Protein AF-A0A090DBI1-F1 (afdb_monomer)

Structure (mmCIF, N/CA/C/O backbone):
data_AF-A0A090DBI1-F1
#
_entry.id   AF-A0A090DBI1-F1
#
loop_
_atom_site.group_PDB
_atom_site.id
_atom_site.type_symbol
_atom_site.label_atom_id
_atom_site.label_alt_id
_atom_site.label_comp_id
_atom_site.label_asym_id
_atom_site.label_entity_id
_atom_site.label_seq_id
_atom_site.pdbx_PDB_ins_code
_atom_site.Cartn_x
_atom_site.Cartn_y
_atom_site.Cartn_z
_atom_site.occupancy
_atom_site.B_iso_or_equiv
_atom_site.auth_seq_id
_atom_site.auth_comp_id
_atom_site.auth_asym_id
_atom_site.auth_atom_id
_atom_site.pdbx_PDB_model_num
ATOM 1 N N . MET A 1 1 ? 98.954 8.689 -76.373 1.00 45.44 1 MET A N 1
ATOM 2 C CA . MET A 1 1 ? 99.962 9.394 -75.551 1.00 45.44 1 MET A CA 1
ATOM 3 C C . MET A 1 1 ? 99.211 10.559 -74.910 1.00 45.44 1 MET A C 1
ATOM 5 O O . MET A 1 1 ? 98.831 11.459 -75.629 1.00 45.44 1 MET A O 1
ATOM 9 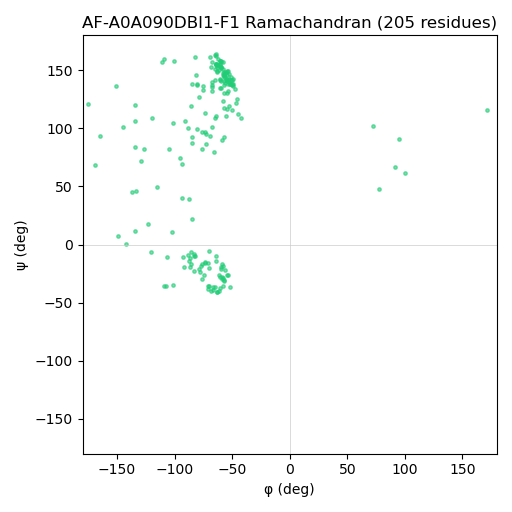N N . GLY A 1 2 ? 98.733 10.536 -73.671 1.00 52.12 2 GLY A N 1
ATOM 10 C CA . GLY A 1 2 ? 99.276 9.888 -72.484 1.00 52.12 2 GLY A CA 1
ATOM 11 C C . GLY A 1 2 ? 100.018 10.910 -71.620 1.00 52.12 2 GLY A C 1
ATOM 12 O O . GLY A 1 2 ? 101.214 10.759 -71.450 1.00 52.12 2 GLY A O 1
ATOM 13 N N . VAL A 1 3 ? 99.320 11.936 -71.126 1.00 53.22 3 VAL A N 1
ATOM 14 C CA . VAL A 1 3 ? 99.612 12.659 -69.874 1.00 53.22 3 VAL A CA 1
ATOM 15 C C . VAL A 1 3 ? 98.230 13.027 -69.317 1.00 53.22 3 VAL A C 1
ATOM 17 O O . VAL A 1 3 ? 97.485 13.785 -69.920 1.00 53.22 3 VAL A O 1
ATOM 20 N N . GLY A 1 4 ? 97.710 12.309 -68.328 1.00 61.12 4 GLY A N 1
ATOM 21 C CA . GLY A 1 4 ? 98.306 12.285 -66.999 1.00 61.12 4 GLY A CA 1
ATOM 22 C C . GLY A 1 4 ? 97.932 13.574 -66.271 1.00 61.12 4 GLY A C 1
ATOM 23 O O . GLY A 1 4 ? 98.810 14.249 -65.749 1.00 61.12 4 GLY A O 1
ATOM 24 N N . ILE A 1 5 ? 96.647 13.957 -66.305 1.00 60.50 5 ILE A N 1
ATOM 25 C CA . ILE A 1 5 ? 96.112 14.947 -65.369 1.00 60.50 5 ILE A CA 1
ATOM 26 C C . ILE A 1 5 ? 96.116 14.221 -64.031 1.00 60.50 5 ILE A C 1
ATOM 28 O O . ILE A 1 5 ? 95.265 13.384 -63.740 1.00 60.50 5 ILE A O 1
ATOM 32 N N . ASP A 1 6 ? 97.223 14.438 -63.343 1.00 64.19 6 ASP A N 1
ATOM 33 C CA . ASP A 1 6 ? 97.654 13.798 -62.125 1.00 64.19 6 ASP A CA 1
ATOM 34 C C . ASP A 1 6 ? 96.487 13.741 -61.128 1.00 64.19 6 ASP A C 1
ATOM 36 O O . ASP A 1 6 ? 95.855 14.759 -60.837 1.00 64.19 6 ASP A O 1
ATOM 40 N N . VAL A 1 7 ? 96.148 12.548 -60.635 1.00 68.12 7 VAL A N 1
ATOM 41 C CA . VAL A 1 7 ? 95.071 12.365 -59.644 1.00 68.12 7 VAL A CA 1
ATOM 42 C C . VAL A 1 7 ? 95.315 13.268 -58.425 1.00 68.12 7 VAL A C 1
ATOM 44 O O . VAL A 1 7 ? 94.363 13.731 -57.802 1.00 68.12 7 VAL A O 1
ATOM 47 N N . THR A 1 8 ? 96.573 13.630 -58.152 1.00 70.94 8 THR A N 1
ATOM 48 C CA . THR A 1 8 ? 96.953 14.615 -57.136 1.00 70.94 8 THR A CA 1
ATOM 49 C C . THR A 1 8 ? 96.475 16.026 -57.488 1.00 70.94 8 THR A C 1
ATOM 51 O O . THR A 1 8 ? 96.011 16.730 -56.604 1.00 70.94 8 THR A O 1
ATOM 54 N N . LEU A 1 9 ? 96.484 16.441 -58.759 1.00 71.88 9 LEU A N 1
ATOM 55 C CA . LEU A 1 9 ? 95.939 17.731 -59.214 1.00 71.88 9 LEU A CA 1
ATOM 56 C C . LEU A 1 9 ? 94.412 17.794 -59.056 1.00 71.88 9 LEU A C 1
ATOM 58 O O . LEU A 1 9 ? 93.880 18.810 -58.613 1.00 71.88 9 LEU A O 1
ATOM 62 N N . LEU A 1 10 ? 93.705 16.697 -59.343 1.00 72.88 10 LEU A N 1
ATOM 63 C CA . LEU A 1 10 ? 92.256 16.604 -59.119 1.00 72.88 10 LEU A CA 1
ATOM 64 C C . LEU A 1 10 ? 91.897 16.602 -57.626 1.00 72.88 10 LEU A C 1
ATOM 66 O O . LEU A 1 10 ? 90.953 17.279 -57.223 1.00 72.88 10 LEU A O 1
ATOM 70 N N . LEU A 1 11 ? 92.670 15.910 -56.786 1.00 71.25 11 LEU A N 1
ATOM 71 C CA . LEU A 1 11 ? 92.461 15.928 -55.336 1.00 71.25 11 LEU A CA 1
ATOM 72 C C . LEU A 1 11 ? 92.832 17.284 -54.710 1.00 71.25 11 LEU A C 1
ATOM 74 O O . LEU A 1 11 ? 92.117 17.758 -53.830 1.00 71.25 11 LEU A O 1
ATOM 78 N N . VAL A 1 12 ? 93.872 17.962 -55.206 1.00 74.81 12 VAL A N 1
ATOM 79 C CA . VAL A 1 12 ? 94.233 19.328 -54.787 1.00 74.81 12 VAL A CA 1
ATOM 80 C C . VAL A 1 12 ? 93.128 20.327 -55.144 1.00 74.81 12 VAL A C 1
ATOM 82 O O . VAL A 1 12 ? 92.791 21.165 -54.310 1.00 74.81 12 VAL A O 1
ATOM 85 N N . LEU A 1 13 ? 92.498 20.218 -56.320 1.00 71.50 13 LEU A N 1
ATOM 86 C CA . LEU A 1 13 ? 91.365 21.079 -56.682 1.00 71.50 13 LEU A CA 1
ATOM 87 C C . LEU A 1 13 ? 90.137 20.853 -55.790 1.00 71.50 13 LEU A C 1
ATOM 89 O O . LEU A 1 13 ? 89.472 21.822 -55.439 1.00 71.50 13 LEU A O 1
ATOM 93 N N . ILE A 1 14 ? 89.855 19.620 -55.363 1.00 70.06 14 ILE A N 1
ATOM 94 C CA . ILE A 1 14 ? 88.727 19.344 -54.456 1.00 70.06 14 ILE A CA 1
ATOM 95 C C . ILE A 1 14 ? 89.008 19.882 -53.040 1.00 70.06 14 ILE A C 1
ATOM 97 O O . ILE A 1 14 ? 88.101 20.417 -52.402 1.00 70.06 14 ILE A O 1
ATOM 101 N N . ILE A 1 15 ? 90.261 19.827 -52.569 1.00 66.56 15 ILE A N 1
ATOM 102 C CA . ILE A 1 15 ? 90.663 20.398 -51.270 1.00 66.56 15 ILE A CA 1
ATOM 103 C C . ILE A 1 15 ? 90.655 21.941 -51.306 1.00 66.56 15 ILE A C 1
ATOM 105 O O . ILE A 1 15 ? 90.215 22.567 -50.344 1.00 66.56 15 ILE A O 1
ATOM 109 N N . TYR A 1 16 ? 91.072 22.575 -52.411 1.00 68.81 16 TYR A N 1
ATOM 110 C CA . TYR A 1 16 ? 91.013 24.040 -52.568 1.00 68.81 16 TYR A CA 1
ATOM 111 C C . TYR A 1 16 ? 89.601 24.578 -52.853 1.00 68.81 16 TYR A C 1
ATOM 113 O O . TYR A 1 16 ? 89.298 25.705 -52.465 1.00 68.81 16 TYR A O 1
ATOM 121 N N . ALA A 1 17 ? 88.727 23.799 -53.501 1.00 62.25 17 ALA A N 1
ATOM 122 C CA . ALA A 1 17 ? 87.338 24.189 -53.761 1.00 62.25 17 ALA A CA 1
ATOM 123 C C . ALA A 1 17 ? 86.453 24.137 -52.506 1.00 62.25 17 ALA A C 1
ATOM 125 O O . ALA A 1 17 ? 85.383 24.745 -52.474 1.00 62.25 17 ALA A O 1
ATOM 126 N N . HIS A 1 18 ? 86.905 23.458 -51.451 1.00 55.59 18 HIS A N 1
ATOM 127 C CA . HIS A 1 18 ? 86.195 23.411 -50.185 1.00 55.59 18 HIS A CA 1
ATOM 128 C C . HIS A 1 18 ? 87.176 23.637 -49.035 1.00 55.59 18 HIS A C 1
ATOM 130 O O . HIS A 1 18 ? 87.596 22.662 -48.402 1.00 55.59 18 HIS A O 1
ATOM 136 N N . PRO A 1 19 ? 87.499 24.908 -48.699 1.00 58.75 19 PRO A N 1
ATOM 137 C CA . PRO A 1 19 ? 87.918 25.244 -47.349 1.00 58.75 19 PRO A CA 1
ATOM 138 C C . PRO A 1 19 ? 86.785 24.797 -46.432 1.00 58.75 19 PRO A C 1
ATOM 140 O O . PRO A 1 19 ? 85.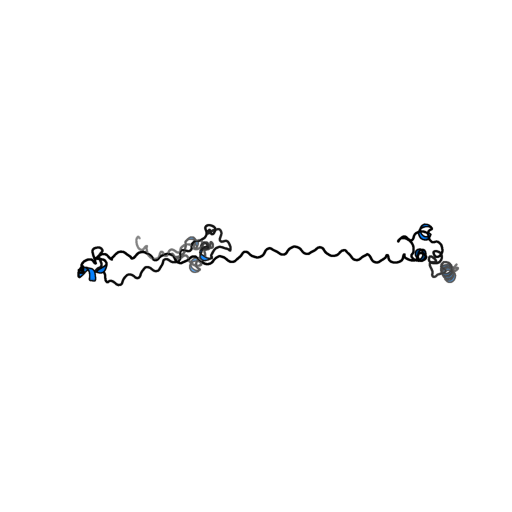759 25.454 -46.242 1.00 58.75 19 PRO A O 1
ATOM 143 N N . SER A 1 20 ? 86.953 23.564 -45.979 1.00 48.97 20 SER A N 1
ATOM 144 C CA . SER A 1 20 ? 86.051 22.888 -45.101 1.00 48.97 20 SER A CA 1
ATOM 145 C C . SER A 1 20 ? 85.925 23.734 -43.851 1.00 48.97 20 SER A C 1
ATOM 147 O O . SER A 1 20 ? 86.876 24.339 -43.359 1.00 48.97 20 SER A O 1
ATOM 149 N N . TYR A 1 21 ? 84.751 23.582 -43.269 1.00 47.88 21 TYR A N 1
ATOM 150 C CA . TYR A 1 21 ? 84.662 23.409 -41.839 1.00 47.88 21 TYR A CA 1
ATOM 151 C C . TYR A 1 21 ? 84.412 24.681 -41.024 1.00 47.88 21 TYR A C 1
ATOM 153 O O . TYR A 1 21 ? 85.280 25.300 -40.419 1.00 47.88 21 TYR A O 1
ATOM 161 N N . THR A 1 22 ? 83.110 24.896 -40.842 1.00 47.66 22 THR A N 1
ATOM 162 C CA . THR A 1 22 ? 82.493 25.306 -39.577 1.00 47.66 22 THR A CA 1
ATOM 163 C C . THR A 1 22 ? 82.732 26.745 -39.126 1.00 47.66 22 THR A C 1
ATOM 165 O O . THR A 1 22 ? 83.697 27.090 -38.454 1.00 47.66 22 THR A O 1
ATOM 168 N N . LYS A 1 23 ? 81.714 27.570 -39.340 1.00 47.22 23 LYS A N 1
ATOM 169 C CA . LYS A 1 23 ? 80.790 28.028 -38.290 1.00 47.22 23 LYS A CA 1
ATOM 170 C C . LYS A 1 23 ? 79.941 29.114 -38.923 1.00 47.22 23 LYS A C 1
ATOM 172 O O . LYS A 1 23 ? 80.441 30.158 -39.313 1.00 47.22 23 LYS A O 1
ATOM 177 N N . ASN A 1 24 ? 78.653 28.831 -39.023 1.00 48.97 24 ASN A N 1
ATOM 178 C CA . ASN A 1 24 ? 77.610 29.790 -39.340 1.00 48.97 24 ASN A CA 1
ATOM 179 C C . ASN A 1 24 ? 77.816 31.079 -38.505 1.00 48.97 24 ASN A C 1
ATOM 181 O O . ASN A 1 24 ? 77.678 31.012 -37.281 1.00 48.97 24 ASN A O 1
ATOM 185 N N . PRO A 1 25 ? 78.164 32.242 -39.089 1.00 51.47 25 PRO A N 1
ATOM 186 C CA . PRO A 1 25 ? 78.302 33.475 -38.331 1.00 51.47 25 PRO A CA 1
ATOM 187 C C . PRO A 1 25 ? 76.955 34.207 -38.227 1.00 51.47 25 PRO A C 1
ATOM 189 O O . PRO A 1 25 ? 76.913 35.427 -38.268 1.00 51.47 25 PRO A O 1
ATOM 192 N N . THR A 1 26 ? 75.831 33.508 -38.037 1.00 51.06 26 THR A N 1
ATOM 193 C CA . THR A 1 26 ? 74.544 34.158 -37.695 1.00 51.06 26 THR A CA 1
ATOM 194 C C . THR A 1 26 ? 74.380 34.416 -36.195 1.00 51.06 26 THR A C 1
ATOM 196 O O . THR A 1 26 ? 73.273 34.614 -35.705 1.00 51.06 26 THR A O 1
ATOM 199 N N . LYS A 1 27 ? 75.477 34.471 -35.428 1.00 54.16 27 LYS A N 1
ATOM 200 C CA . LYS A 1 27 ? 75.422 34.788 -33.991 1.00 54.16 27 LYS A CA 1
ATOM 201 C C . LYS A 1 27 ? 76.513 35.751 -33.523 1.00 54.1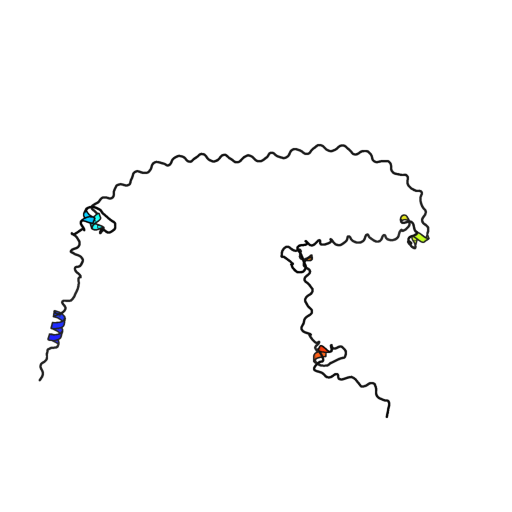6 27 LYS A C 1
ATOM 203 O O . LYS A 1 27 ? 77.135 35.525 -32.488 1.00 54.16 27 LYS A O 1
ATOM 208 N N . LYS A 1 28 ? 76.766 36.835 -34.267 1.00 52.22 28 LYS A N 1
ATOM 209 C CA . LYS A 1 28 ? 77.589 37.937 -33.725 1.00 52.22 28 LYS A CA 1
ATOM 210 C C . LYS A 1 28 ? 77.181 39.364 -34.100 1.00 52.22 28 LYS A C 1
ATOM 212 O O . LYS A 1 28 ? 77.801 40.293 -33.603 1.00 52.22 28 LYS A O 1
ATOM 217 N N . GLN A 1 29 ? 76.112 39.568 -34.873 1.00 52.81 29 GLN A N 1
ATOM 218 C CA . GLN A 1 29 ? 75.674 40.925 -35.244 1.00 52.81 29 GLN A CA 1
ATOM 219 C C . GLN A 1 29 ? 74.225 41.261 -34.853 1.00 52.81 29 GLN A C 1
ATOM 221 O O . GLN A 1 29 ? 73.667 42.242 -35.323 1.00 52.81 29 GLN A O 1
ATOM 226 N N . TYR A 1 30 ? 73.639 40.492 -33.930 1.00 53.34 30 TYR A N 1
ATOM 227 C CA . TYR A 1 30 ? 72.354 40.794 -33.285 1.00 53.34 30 TYR A CA 1
ATOM 228 C C . TYR A 1 30 ? 72.546 41.028 -31.778 1.00 53.34 30 TYR A C 1
ATOM 230 O O . TYR A 1 30 ? 71.921 40.387 -30.944 1.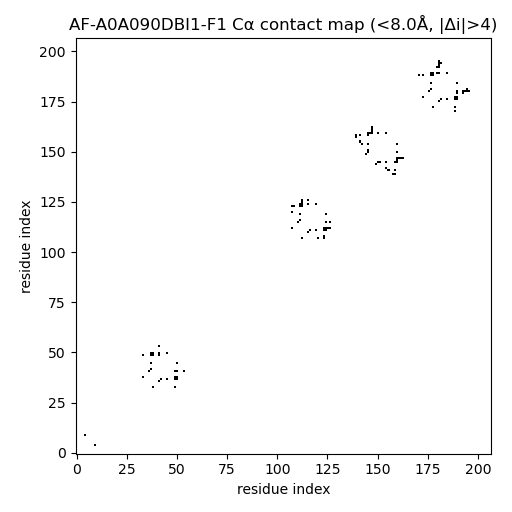00 53.34 30 TYR A O 1
ATOM 238 N N . ILE A 1 31 ? 73.511 41.872 -31.411 1.00 58.47 31 ILE A N 1
ATOM 239 C CA . ILE A 1 31 ? 73.711 42.298 -30.014 1.00 58.47 31 ILE A CA 1
ATOM 240 C C . ILE A 1 31 ? 73.590 43.818 -29.842 1.00 58.47 31 ILE A C 1
ATOM 242 O O . ILE A 1 31 ? 73.508 44.271 -28.712 1.00 58.47 31 ILE A O 1
ATOM 246 N N . ASN A 1 32 ? 73.466 44.611 -30.918 1.00 57.91 32 ASN A N 1
ATOM 247 C CA . ASN A 1 32 ? 73.432 46.078 -30.792 1.00 57.91 32 ASN A CA 1
ATOM 248 C C . ASN A 1 32 ? 72.337 46.807 -31.600 1.00 57.91 32 ASN A C 1
ATOM 250 O O . ASN A 1 32 ? 72.358 48.031 -31.660 1.00 57.91 32 ASN A O 1
ATOM 254 N N . GLN A 1 33 ? 71.347 46.110 -32.170 1.00 68.38 33 GLN A N 1
ATOM 255 C CA . GLN A 1 33 ? 70.166 46.765 -32.755 1.00 68.38 33 GLN A CA 1
ATOM 256 C C . GLN A 1 33 ? 68.880 46.171 -32.167 1.00 68.38 33 GLN A 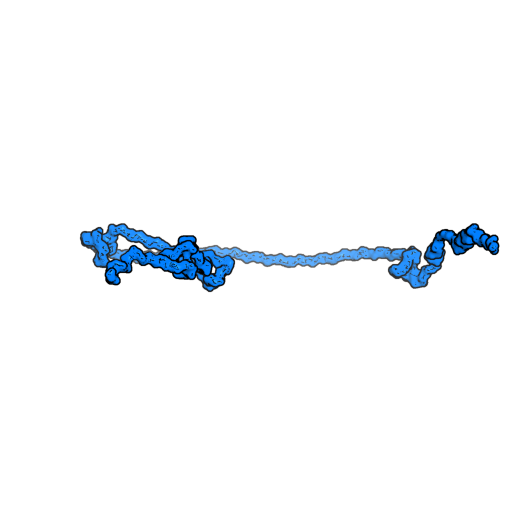C 1
ATOM 258 O O . GLN A 1 33 ? 68.248 45.293 -32.754 1.00 68.38 33 GLN A O 1
ATOM 263 N N . CYS A 1 34 ? 68.488 46.651 -30.985 1.00 70.19 34 CYS A N 1
ATOM 264 C CA . CYS A 1 34 ? 67.113 46.475 -30.529 1.00 70.19 34 CYS A CA 1
ATOM 265 C C . CYS A 1 34 ? 66.191 47.308 -31.439 1.00 70.19 34 CYS A C 1
ATOM 267 O O . CYS A 1 34 ? 66.523 48.459 -31.739 1.00 70.19 34 CYS A O 1
ATOM 269 N N . PRO A 1 35 ? 65.044 46.773 -31.891 1.00 74.81 35 PRO A N 1
ATOM 270 C CA . PRO A 1 35 ? 64.062 47.562 -32.626 1.00 74.81 35 PRO A CA 1
ATOM 271 C C . PRO A 1 35 ? 63.644 48.792 -31.801 1.00 74.81 35 PRO A C 1
ATOM 273 O O . PRO A 1 35 ? 63.467 48.657 -30.589 1.00 74.81 35 PRO A O 1
ATOM 276 N N . PRO A 1 36 ? 63.430 49.972 -32.410 1.00 73.81 36 PRO A N 1
ATOM 277 C CA . PRO A 1 36 ? 63.106 51.200 -31.671 1.00 73.81 36 PRO A CA 1
ATOM 278 C C . PRO A 1 36 ? 61.831 51.073 -30.819 1.00 73.81 36 PRO A C 1
ATOM 280 O O . PRO A 1 36 ? 61.730 51.681 -29.756 1.00 73.81 36 PRO A O 1
ATOM 283 N N . ILE A 1 37 ? 60.898 50.211 -31.237 1.00 73.81 37 ILE A N 1
ATOM 284 C CA . ILE A 1 37 ? 59.676 49.879 -30.489 1.00 73.81 37 ILE A CA 1
ATOM 285 C C . ILE A 1 37 ? 60.021 49.203 -29.151 1.00 73.81 37 ILE A C 1
ATOM 287 O O . ILE A 1 37 ? 59.455 49.543 -28.117 1.00 73.81 37 ILE A O 1
ATOM 291 N N . CYS A 1 38 ? 61.009 48.303 -29.157 1.00 77.31 38 CYS A N 1
ATOM 292 C CA . CYS A 1 38 ? 61.471 47.587 -27.969 1.00 77.31 38 CYS A CA 1
ATOM 293 C C . CYS A 1 38 ? 62.344 48.448 -27.043 1.00 77.31 38 CYS A C 1
ATOM 295 O O . CYS A 1 38 ? 62.550 48.068 -25.897 1.00 77.31 38 CYS A O 1
ATOM 297 N N . ALA A 1 39 ? 62.868 49.583 -27.522 1.00 71.62 39 ALA A N 1
ATOM 298 C CA . ALA A 1 39 ? 63.664 50.504 -26.708 1.00 71.62 39 ALA A CA 1
ATOM 299 C C . ALA A 1 39 ? 62.803 51.389 -25.788 1.00 71.62 39 ALA A C 1
ATOM 301 O O . ALA A 1 39 ? 63.296 51.877 -24.777 1.00 71.62 39 ALA A O 1
ATOM 302 N N . THR A 1 40 ? 61.530 51.607 -26.139 1.00 72.12 40 THR A N 1
ATOM 303 C CA . THR A 1 40 ? 60.610 52.482 -25.388 1.00 72.12 40 THR A CA 1
ATOM 304 C C . THR A 1 40 ? 59.518 51.720 -24.647 1.00 72.12 40 THR A C 1
ATOM 306 O O . THR A 1 40 ? 59.179 52.114 -23.538 1.00 72.12 40 THR A O 1
ATOM 309 N N . ASN A 1 41 ? 59.002 50.616 -25.199 1.00 76.81 41 ASN A N 1
ATOM 310 C CA . ASN A 1 41 ? 58.009 49.774 -24.533 1.00 76.81 41 ASN A CA 1
ATOM 311 C C . ASN A 1 41 ? 58.384 48.299 -24.678 1.00 76.81 41 ASN A C 1
ATOM 313 O O . ASN A 1 41 ? 58.440 47.766 -25.788 1.00 76.81 41 ASN A O 1
ATOM 317 N N . CYS A 1 42 ? 58.595 47.611 -23.555 1.00 80.19 42 CYS A N 1
ATOM 318 C CA . CYS A 1 42 ? 58.754 46.165 -23.598 1.00 80.19 42 CYS A CA 1
ATOM 319 C C . CYS A 1 42 ? 57.394 45.506 -23.865 1.00 80.19 42 CYS A C 1
ATOM 321 O O . CYS A 1 42 ? 56.492 45.555 -23.030 1.00 80.19 42 CYS A O 1
ATOM 323 N N . VAL A 1 43 ? 57.257 44.876 -25.030 1.00 82.56 43 VAL A N 1
ATOM 324 C CA . VAL A 1 43 ? 56.118 44.020 -25.381 1.00 82.56 43 VAL A CA 1
ATOM 325 C C . VAL A 1 43 ? 56.575 42.561 -25.473 1.00 82.56 43 VAL A C 1
ATOM 327 O O . VAL A 1 43 ? 57.753 42.319 -25.744 1.00 82.56 43 VAL A O 1
ATOM 330 N N . PRO A 1 44 ? 55.676 41.570 -25.315 1.00 80.00 44 PRO A N 1
ATOM 331 C CA . PRO A 1 44 ? 56.049 40.148 -25.270 1.00 80.00 44 PRO A CA 1
ATOM 332 C C . PRO A 1 44 ? 56.787 39.622 -26.514 1.00 80.00 44 PRO A C 1
ATOM 334 O O . PRO A 1 44 ? 57.402 38.563 -26.459 1.00 80.00 44 PRO A O 1
ATOM 337 N N . ALA A 1 45 ? 56.724 40.347 -27.635 1.00 78.12 45 ALA A N 1
ATOM 338 C CA . ALA A 1 45 ? 57.404 40.004 -28.883 1.00 78.12 45 ALA A CA 1
ATOM 339 C C . ALA A 1 45 ? 58.884 40.444 -28.939 1.00 78.12 45 ALA A C 1
ATOM 341 O O . ALA A 1 45 ? 59.593 40.083 -29.877 1.00 78.12 45 ALA A O 1
ATOM 342 N N . CYS A 1 46 ? 59.358 41.244 -27.978 1.00 81.62 46 CYS A N 1
ATOM 343 C CA . CYS A 1 46 ? 60.734 41.735 -27.955 1.00 81.62 46 CYS A CA 1
ATOM 344 C C . CYS A 1 46 ? 61.705 40.690 -27.369 1.00 81.62 46 CYS A C 1
ATOM 346 O O . CYS A 1 46 ? 61.347 39.969 -26.435 1.00 81.62 46 CYS A O 1
ATOM 348 N N . PRO A 1 47 ? 62.962 40.620 -27.852 1.00 78.31 47 PRO A N 1
ATOM 349 C CA . PRO A 1 47 ? 63.982 39.775 -27.240 1.00 78.31 47 PRO A CA 1
ATOM 350 C C . PRO A 1 47 ? 64.209 40.181 -25.782 1.00 78.31 47 PRO A C 1
ATOM 352 O O . PRO A 1 47 ? 64.388 41.365 -25.496 1.00 78.31 47 PRO A O 1
ATOM 355 N N . ALA A 1 48 ? 64.278 39.204 -24.873 1.00 72.12 48 ALA A N 1
ATOM 356 C CA . ALA A 1 48 ? 64.426 39.452 -23.434 1.00 72.12 48 ALA A CA 1
ATOM 357 C C . ALA A 1 48 ? 65.604 40.387 -23.101 1.00 72.12 48 ALA A C 1
ATOM 359 O O . ALA A 1 48 ? 65.480 41.264 -22.255 1.00 72.12 48 ALA A O 1
ATOM 360 N N . LEU A 1 49 ? 66.708 40.265 -23.845 1.00 72.75 49 LEU A N 1
ATOM 361 C CA . LEU A 1 49 ? 67.916 41.085 -23.702 1.00 72.75 49 LEU A CA 1
ATOM 362 C C . LEU A 1 49 ? 67.679 42.589 -23.950 1.00 72.75 49 LEU A C 1
ATOM 364 O O . LEU A 1 49 ? 68.411 43.407 -23.404 1.00 72.75 49 LEU A O 1
ATOM 368 N N . CYS A 1 50 ? 66.664 42.955 -24.742 1.00 75.75 50 CYS A N 1
ATOM 369 C CA . CYS A 1 50 ? 66.285 44.346 -25.018 1.00 75.75 50 CYS A CA 1
ATOM 370 C C . CYS A 1 50 ? 65.316 44.921 -23.971 1.00 75.75 50 CYS A C 1
ATOM 372 O O . CYS A 1 50 ? 65.206 46.135 -23.844 1.00 75.75 50 CYS A O 1
ATOM 374 N N . CYS A 1 51 ? 64.628 44.063 -23.214 1.00 73.50 51 CYS A N 1
ATOM 375 C CA . CYS A 1 51 ? 63.688 44.463 -22.166 1.00 73.50 51 CYS A CA 1
ATOM 376 C C . CYS A 1 51 ? 64.325 44.568 -20.774 1.00 73.50 51 CYS A C 1
ATOM 378 O O . CYS A 1 51 ? 63.712 45.116 -19.861 1.00 73.50 51 CYS A O 1
ATOM 380 N N . SER A 1 52 ? 65.560 44.086 -20.607 1.00 68.06 52 SER A N 1
ATOM 381 C CA . SER A 1 52 ? 66.270 44.039 -19.321 1.00 68.06 52 SER A CA 1
ATOM 382 C C . SER A 1 52 ? 66.573 45.406 -18.691 1.00 68.06 52 SER A C 1
ATOM 384 O O . SER A 1 52 ? 67.016 45.451 -17.548 1.00 68.06 52 SER A O 1
ATOM 386 N N . SER A 1 53 ? 66.373 46.513 -19.417 1.00 68.00 53 SER A N 1
ATOM 387 C CA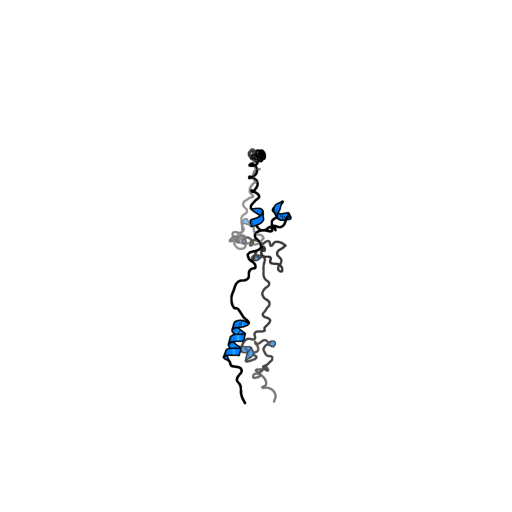 . SER A 1 53 ? 66.612 47.871 -18.906 1.00 68.00 53 SER A CA 1
ATOM 388 C C . SER A 1 53 ? 65.399 48.488 -18.195 1.00 68.00 53 SER A C 1
ATOM 390 O O . SER A 1 53 ? 65.539 49.554 -17.597 1.00 68.00 53 SER A O 1
ATOM 392 N N . LEU A 1 54 ? 64.220 47.859 -18.255 1.00 64.81 54 LEU A N 1
ATOM 393 C CA . LEU A 1 54 ? 63.020 48.321 -17.558 1.00 64.81 54 LEU A CA 1
ATOM 394 C C . LEU A 1 54 ? 62.836 47.473 -16.299 1.00 64.81 54 LEU A C 1
ATOM 396 O O . LEU A 1 54 ? 62.446 46.308 -16.376 1.00 64.81 54 LEU A O 1
ATOM 400 N N . SER A 1 55 ? 63.145 48.047 -15.135 1.00 71.75 55 SER A N 1
ATOM 401 C CA . SER A 1 55 ? 62.839 47.422 -13.846 1.00 71.75 55 SER A CA 1
ATOM 402 C C . SER A 1 55 ? 61.347 47.068 -13.803 1.00 71.75 55 SER A C 1
ATOM 404 O O . SER A 1 55 ? 60.529 47.928 -14.149 1.00 71.75 55 SER A O 1
ATOM 406 N N . PRO A 1 56 ? 60.959 45.844 -13.395 1.00 74.62 56 PRO A N 1
ATOM 407 C CA . PRO A 1 56 ? 59.548 45.534 -13.218 1.00 74.62 56 PRO A CA 1
ATOM 408 C C . PRO A 1 56 ? 58.947 46.534 -12.219 1.00 74.62 56 PRO A C 1
ATOM 410 O O . PRO A 1 56 ? 59.621 46.893 -11.245 1.00 74.62 56 PRO A O 1
ATOM 413 N N . PRO A 1 57 ? 57.712 47.016 -12.445 1.00 73.56 57 PRO A N 1
ATOM 414 C CA . PRO A 1 57 ? 57.068 47.889 -11.478 1.00 73.56 57 PRO A CA 1
ATOM 415 C C . PRO A 1 57 ? 56.979 47.165 -10.126 1.00 73.56 57 PRO A C 1
ATOM 417 O O . PRO A 1 57 ? 56.825 45.937 -10.098 1.00 73.56 57 PRO A O 1
ATOM 420 N N . PRO A 1 58 ? 57.092 47.894 -9.002 1.00 80.44 58 PRO A N 1
ATOM 421 C CA . PRO A 1 58 ? 56.921 47.288 -7.691 1.00 80.44 58 PRO A CA 1
ATOM 422 C C . PRO A 1 58 ? 55.540 46.618 -7.607 1.00 80.44 58 PRO A C 1
ATOM 424 O O . PRO A 1 58 ? 54.589 47.109 -8.228 1.00 80.44 58 PRO A O 1
ATOM 427 N N . PRO A 1 59 ? 55.403 45.515 -6.845 1.00 85.50 59 PRO A N 1
ATOM 428 C CA . PRO A 1 59 ? 54.097 44.944 -6.554 1.00 85.50 59 PRO A CA 1
ATOM 429 C C . PRO A 1 59 ? 53.144 46.032 -6.053 1.00 85.50 59 PRO A C 1
ATOM 431 O O . PRO A 1 59 ? 53.532 46.879 -5.244 1.00 85.50 59 PRO A O 1
ATOM 434 N N . GLY A 1 60 ? 51.904 46.015 -6.542 1.00 87.88 60 GLY A N 1
ATOM 435 C CA . GLY A 1 60 ? 50.870 46.907 -6.027 1.00 87.88 60 GLY A CA 1
ATOM 436 C C . GLY A 1 60 ? 50.661 46.700 -4.520 1.00 87.88 60 GLY A C 1
ATOM 437 O O . GLY A 1 60 ? 50.988 45.629 -3.996 1.00 87.88 60 GLY A O 1
ATOM 438 N N . PRO A 1 61 ? 50.121 47.702 -3.802 1.00 89.44 61 PRO A N 1
ATOM 439 C CA . PRO A 1 61 ? 49.789 47.531 -2.394 1.00 89.44 61 PRO A CA 1
ATOM 440 C C . PRO A 1 61 ? 48.814 46.361 -2.217 1.00 89.44 61 PRO A C 1
ATOM 442 O O . PRO A 1 61 ? 47.953 46.117 -3.066 1.00 89.44 61 PRO A O 1
ATOM 445 N N . VAL A 1 62 ? 48.942 45.647 -1.097 1.00 91.75 62 VAL A N 1
ATOM 446 C CA . VAL A 1 62 ? 47.968 44.624 -0.700 1.00 91.75 62 VAL A CA 1
ATOM 447 C C . VAL A 1 62 ? 46.590 45.282 -0.613 1.00 91.75 62 VAL A C 1
ATOM 449 O O . VAL A 1 62 ? 46.447 46.342 -0.002 1.00 91.75 62 VAL A O 1
ATOM 452 N N . GLY A 1 63 ? 45.586 44.671 -1.246 1.00 91.88 63 GLY A N 1
ATOM 453 C CA . GLY A 1 63 ? 44.210 45.160 -1.180 1.00 91.88 63 GLY A CA 1
ATOM 454 C C . GLY A 1 63 ? 43.716 45.235 0.267 1.00 91.88 63 GLY A C 1
ATOM 455 O O . GLY A 1 63 ? 44.118 44.433 1.111 1.00 91.88 63 GLY A O 1
ATOM 456 N N . SER A 1 64 ? 42.842 46.197 0.565 1.00 94.00 64 SER A N 1
ATOM 457 C CA . SER A 1 64 ? 42.210 46.281 1.883 1.00 94.00 64 SER A CA 1
ATOM 458 C C . SER A 1 64 ? 41.480 44.973 2.217 1.00 94.00 64 SER A C 1
ATOM 460 O O . SER A 1 64 ? 40.929 44.348 1.303 1.00 94.00 64 SER A O 1
ATOM 462 N N . PRO A 1 65 ? 41.418 44.567 3.499 1.00 95.00 65 PRO A N 1
ATOM 463 C CA . PRO A 1 65 ? 40.559 43.465 3.911 1.00 95.00 65 PRO A CA 1
ATOM 464 C C . PRO A 1 65 ? 39.135 43.652 3.375 1.00 95.00 65 PRO A C 1
ATOM 466 O O . PRO A 1 65 ? 38.631 44.777 3.315 1.00 95.00 65 PRO A O 1
ATOM 469 N N . GLY A 1 66 ? 38.495 42.553 2.972 1.00 94.81 66 GLY A N 1
ATOM 470 C CA . GLY A 1 66 ? 37.094 42.589 2.560 1.00 94.81 66 GLY A CA 1
ATOM 471 C C . GLY A 1 66 ? 36.181 43.065 3.701 1.00 94.81 66 GLY A C 1
ATOM 472 O O . GLY A 1 66 ? 36.559 42.961 4.873 1.00 94.81 66 GLY A O 1
ATOM 473 N N . PRO A 1 67 ? 34.980 43.582 3.390 1.00 95.94 67 PRO A N 1
ATOM 474 C CA . PRO A 1 67 ? 34.007 43.921 4.420 1.00 95.94 67 PRO A CA 1
ATOM 475 C C . PRO A 1 67 ? 33.616 42.673 5.234 1.00 95.94 67 PRO A C 1
ATOM 477 O O . PRO A 1 67 ? 33.697 41.553 4.716 1.00 95.94 67 PRO A O 1
ATOM 480 N N . PRO A 1 68 ? 33.163 42.840 6.491 1.00 95.56 68 PRO A N 1
ATOM 481 C CA . PRO A 1 68 ? 32.583 41.746 7.258 1.00 95.56 68 PRO A CA 1
ATOM 482 C C . PRO A 1 68 ? 31.458 41.049 6.484 1.00 95.56 68 PRO A C 1
AT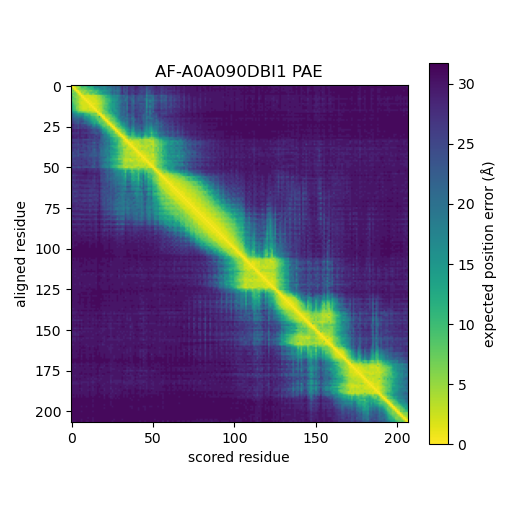OM 484 O O . PRO A 1 68 ? 30.712 41.691 5.741 1.00 95.56 68 PRO A O 1
ATOM 487 N N . GLY A 1 69 ? 31.323 39.737 6.681 1.00 95.62 69 GLY A N 1
ATOM 488 C CA . GLY A 1 69 ? 30.200 38.984 6.129 1.00 95.62 69 GLY A CA 1
ATOM 489 C C . GLY A 1 69 ? 28.858 39.515 6.641 1.00 95.62 69 GLY A C 1
ATOM 490 O O . GLY A 1 69 ? 28.772 40.072 7.737 1.00 95.62 69 GLY A O 1
ATOM 491 N N . LEU A 1 70 ? 27.802 39.333 5.847 1.00 96.50 70 LEU A N 1
ATOM 492 C CA . LEU A 1 70 ? 26.442 39.653 6.281 1.00 96.50 70 LEU A CA 1
ATOM 493 C C . LEU A 1 70 ? 26.050 38.790 7.496 1.00 96.50 70 LEU A C 1
ATOM 495 O O . LEU A 1 70 ? 26.522 37.652 7.605 1.00 96.50 70 LEU A O 1
ATOM 499 N N . PRO A 1 71 ? 25.175 39.290 8.391 1.00 95.81 71 PRO A N 1
ATOM 500 C CA . PRO A 1 71 ? 24.575 38.462 9.428 1.00 95.81 71 PRO A CA 1
ATOM 501 C C . PRO A 1 71 ? 23.958 37.193 8.832 1.00 95.81 71 PRO A C 1
ATOM 503 O O . PRO A 1 71 ? 23.402 37.220 7.732 1.00 95.81 71 PRO A O 1
ATOM 506 N N . GLY A 1 72 ? 24.052 36.085 9.567 1.00 95.38 72 GLY A N 1
ATOM 507 C CA . GLY A 1 72 ? 23.410 34.837 9.164 1.00 95.38 72 GLY A CA 1
ATOM 508 C C . GLY A 1 72 ? 21.887 34.993 9.040 1.00 95.38 72 GLY A C 1
ATOM 509 O O . GLY A 1 72 ? 21.306 35.891 9.658 1.00 95.38 72 GLY A O 1
ATOM 510 N N . PRO A 1 73 ? 21.221 34.127 8.258 1.00 96.56 73 PRO A N 1
ATOM 511 C CA . PRO A 1 73 ? 19.766 34.132 8.173 1.00 96.56 73 PRO A CA 1
ATOM 512 C C . PRO A 1 73 ? 19.137 33.877 9.549 1.00 96.56 73 PRO A C 1
ATOM 514 O O . PRO A 1 73 ? 19.725 33.210 10.404 1.00 96.56 73 PRO A O 1
ATOM 517 N N . GLN A 1 74 ? 17.917 34.382 9.750 1.00 95.81 74 GLN A N 1
ATOM 518 C CA . GLN A 1 74 ? 17.115 34.026 10.918 1.00 95.81 74 GLN A CA 1
ATOM 519 C C . GLN A 1 74 ? 16.946 32.499 10.977 1.00 95.81 74 GLN A C 1
ATOM 521 O O . GLN A 1 74 ? 16.744 31.849 9.949 1.00 95.81 74 GLN A O 1
ATOM 526 N N . GLY A 1 75 ? 17.034 31.929 12.181 1.00 95.50 75 GLY A N 1
ATOM 527 C CA . GLY A 1 75 ? 16.789 30.503 12.387 1.00 95.50 75 GLY A CA 1
ATOM 528 C C . GLY A 1 75 ? 15.373 30.091 11.956 1.00 95.50 75 GLY A C 1
ATOM 529 O O . GLY A 1 75 ? 14.476 30.937 11.896 1.00 95.50 75 GLY A O 1
ATOM 530 N N . PRO A 1 76 ? 15.148 28.800 11.658 1.00 96.50 76 PRO A N 1
ATOM 531 C CA . PRO A 1 76 ? 13.818 28.310 11.320 1.00 96.50 76 PRO A CA 1
ATOM 532 C C . PRO A 1 76 ? 12.840 28.529 12.482 1.00 96.50 76 PRO A C 1
ATOM 534 O O . PRO A 1 76 ? 13.233 28.556 13.651 1.00 96.50 76 PRO A O 1
ATOM 537 N N . ASN A 1 77 ? 11.550 28.643 12.157 1.00 95.69 77 ASN A N 1
ATOM 538 C CA . ASN A 1 77 ? 10.497 28.610 13.170 1.00 95.69 77 ASN A CA 1
ATOM 539 C C . ASN A 1 77 ? 10.588 27.307 13.982 1.00 95.69 77 ASN A C 1
ATOM 541 O O . ASN A 1 77 ? 10.934 26.253 13.445 1.00 95.69 77 ASN A O 1
ATOM 545 N N . GLY A 1 78 ? 10.254 27.382 15.272 1.00 95.56 78 GLY A N 1
ATOM 546 C CA . GLY A 1 78 ? 10.166 26.195 16.121 1.00 95.56 78 GLY A CA 1
ATOM 547 C C . GLY A 1 78 ? 9.110 25.199 15.614 1.00 95.56 78 GLY A C 1
ATOM 548 O O . GLY A 1 78 ? 8.194 25.592 14.884 1.00 95.56 78 GLY A O 1
ATOM 549 N N . PRO A 1 79 ? 9.217 23.911 15.986 1.00 96.62 79 PRO A N 1
ATOM 550 C CA . PRO A 1 79 ? 8.205 22.923 15.632 1.00 96.62 79 PRO A CA 1
ATOM 551 C C . PRO A 1 79 ? 6.842 23.283 16.255 1.00 96.62 79 PRO A C 1
ATOM 553 O O . PRO A 1 79 ? 6.802 23.940 17.301 1.00 96.62 79 PRO A O 1
ATOM 556 N N . PRO A 1 80 ? 5.721 22.840 15.655 1.00 95.75 80 PRO A N 1
ATOM 557 C CA . PRO A 1 80 ? 4.409 22.930 16.289 1.00 95.75 80 PRO A CA 1
ATOM 558 C C . PRO A 1 80 ? 4.409 22.297 17.688 1.00 95.75 80 PRO A C 1
ATOM 560 O O . PRO A 1 80 ? 5.135 21.334 17.943 1.00 95.75 80 PRO A O 1
ATOM 563 N N . GLY A 1 81 ? 3.576 22.823 18.590 1.00 95.94 81 GLY A N 1
ATOM 564 C CA . GLY A 1 81 ? 3.385 22.230 19.915 1.00 95.94 81 GLY A CA 1
ATOM 565 C C . GLY A 1 81 ? 2.803 20.808 19.844 1.00 95.94 81 GLY A C 1
ATOM 566 O O . GLY A 1 81 ? 2.210 20.435 18.828 1.00 95.94 81 GLY A O 1
ATOM 567 N N . PRO A 1 82 ? 2.953 19.999 20.908 1.00 97.00 82 PRO A N 1
ATOM 568 C CA . PRO A 1 82 ? 2.377 18.659 20.952 1.00 97.00 82 PRO A CA 1
ATOM 569 C C . PRO A 1 82 ? 0.836 18.706 20.902 1.00 97.00 82 PRO A C 1
ATOM 571 O O . PRO A 1 82 ? 0.240 19.703 21.324 1.00 97.00 82 PRO A O 1
ATOM 574 N N . PRO A 1 83 ? 0.172 17.633 20.429 1.00 95.75 83 PRO A N 1
ATOM 575 C CA . PRO A 1 83 ? -1.278 17.498 20.532 1.00 95.75 83 PRO A CA 1
ATOM 576 C C . PRO A 1 83 ? -1.770 17.651 21.978 1.00 95.75 83 PRO A C 1
ATOM 578 O O . PRO A 1 83 ? -1.072 17.286 22.926 1.00 95.75 83 PRO A O 1
ATOM 581 N N . GLY A 1 84 ? -2.992 18.163 22.147 1.00 96.12 84 GLY A N 1
ATOM 582 C CA . GLY A 1 84 ? -3.642 18.222 23.458 1.00 96.12 84 GLY A CA 1
ATOM 583 C C . GLY A 1 84 ? -3.909 16.826 24.048 1.00 96.12 84 GLY A C 1
ATOM 584 O O . GLY A 1 84 ? -3.896 15.832 23.316 1.00 96.12 84 GLY A O 1
ATOM 585 N N . PRO A 1 85 ? -4.162 16.724 25.366 1.00 97.00 85 PRO A N 1
ATOM 586 C CA . PRO A 1 85 ? -4.493 15.452 26.003 1.00 97.00 85 PRO A CA 1
ATOM 587 C C . PRO A 1 85 ? -5.825 14.879 25.476 1.00 97.00 85 PRO A C 1
ATOM 589 O O . PRO A 1 85 ? -6.686 15.647 25.033 1.00 97.00 85 PRO A O 1
ATOM 592 N N . PRO A 1 86 ? -6.032 13.549 25.545 1.00 95.69 86 PRO A N 1
ATOM 593 C CA . PRO A 1 86 ? -7.322 12.936 25.239 1.00 95.69 86 PRO A CA 1
ATOM 594 C C . PRO A 1 86 ? -8.460 13.534 26.075 1.00 95.69 86 PRO A C 1
ATOM 596 O O . PRO A 1 86 ? -8.262 13.921 27.229 1.00 95.69 86 PRO A O 1
ATOM 599 N N . GLY A 1 87 ? -9.664 13.576 25.501 1.00 95.88 87 GLY A N 1
ATOM 600 C CA . GLY A 1 87 ? -10.868 13.964 26.237 1.00 95.88 87 GLY A CA 1
ATOM 601 C C . GLY A 1 87 ? -11.209 12.981 27.372 1.00 95.88 87 GLY A C 1
ATOM 602 O O . GLY A 1 87 ? -10.703 11.856 27.391 1.00 95.88 87 GLY A O 1
ATOM 603 N N . PRO A 1 88 ? -12.070 13.379 28.324 1.00 96.69 88 PRO A N 1
ATOM 604 C CA . PRO A 1 88 ? -12.515 12.494 29.398 1.00 96.69 88 PRO A CA 1
ATOM 605 C C . PRO A 1 88 ? -13.328 11.301 28.853 1.00 96.69 88 PRO A C 1
ATOM 607 O O . PRO A 1 88 ? -13.937 11.416 27.785 1.00 96.69 88 PRO A O 1
ATOM 610 N N . PRO A 1 89 ? -13.382 10.164 29.579 1.00 95.69 89 PRO A N 1
ATOM 611 C CA . PRO A 1 89 ? -14.256 9.048 29.228 1.00 95.69 89 PRO A CA 1
ATOM 612 C C . PRO A 1 89 ? -15.720 9.481 29.088 1.00 95.69 89 PRO A C 1
ATOM 614 O O . PRO A 1 89 ? -16.196 10.347 29.825 1.00 95.69 89 PRO A O 1
ATOM 617 N N . GLY A 1 90 ? -16.441 8.852 28.158 1.00 94.75 90 GLY A N 1
ATOM 618 C CA . GLY A 1 90 ? -17.883 9.051 28.017 1.00 94.75 90 GLY A CA 1
ATOM 619 C C . GLY A 1 90 ? -18.668 8.557 29.244 1.00 94.75 90 GLY A C 1
ATOM 620 O O . GLY A 1 90 ? -18.143 7.778 30.045 1.00 94.75 90 GLY A O 1
ATOM 621 N N . PRO A 1 91 ? -19.931 8.988 29.408 1.00 95.25 91 PRO A N 1
ATOM 622 C CA . PRO A 1 91 ? -20.792 8.508 30.485 1.00 95.25 91 PRO A CA 1
ATOM 623 C C . PRO A 1 91 ? -21.061 7.000 30.363 1.00 95.25 91 PRO A C 1
ATOM 625 O O . PRO A 1 91 ? -21.047 6.440 29.265 1.00 95.25 91 PRO A O 1
ATOM 628 N N . ALA A 1 92 ? -21.330 6.341 31.494 1.00 94.19 92 ALA A N 1
ATOM 629 C CA . ALA A 1 92 ? -21.723 4.934 31.507 1.00 94.19 92 ALA A CA 1
ATOM 630 C C . ALA A 1 92 ? -23.029 4.718 30.720 1.00 94.19 92 ALA A C 1
ATOM 632 O O . ALA A 1 92 ? -23.940 5.547 30.772 1.00 94.19 92 ALA A O 1
ATOM 633 N N . GLY A 1 93 ? -23.119 3.593 30.006 1.00 92.06 93 GLY A N 1
ATOM 634 C CA . GLY A 1 93 ? -24.349 3.188 29.326 1.00 92.06 93 GLY A CA 1
ATOM 635 C C . GLY A 1 93 ? -25.489 2.925 30.314 1.00 92.06 93 GLY A C 1
ATOM 636 O O . GLY A 1 93 ? -25.256 2.595 31.479 1.00 92.06 93 GLY A O 1
ATOM 637 N N . SER A 1 94 ? -26.731 3.065 29.852 1.00 93.00 94 SER A N 1
ATOM 638 C CA . SER A 1 94 ? -27.912 2.712 30.642 1.00 93.00 94 SER A CA 1
ATOM 639 C C . SER A 1 94 ? -27.936 1.209 30.967 1.00 93.00 94 SER A C 1
ATOM 641 O O . SER A 1 94 ? -27.462 0.411 30.153 1.00 93.00 94 SER A O 1
ATOM 643 N N . PRO A 1 95 ? -28.508 0.795 32.114 1.00 92.50 95 PRO A N 1
ATOM 644 C CA . PRO A 1 95 ? -28.743 -0.617 32.406 1.00 92.50 95 PRO A CA 1
ATOM 645 C C . PRO A 1 95 ? -29.516 -1.309 31.275 1.00 92.50 95 PRO A C 1
ATOM 647 O O . PRO A 1 95 ? -30.411 -0.707 30.681 1.00 92.50 95 PRO A O 1
ATOM 650 N N . GLY A 1 96 ? -29.169 -2.564 30.983 1.00 87.94 96 GLY A N 1
ATOM 651 C CA . GLY A 1 96 ? -29.897 -3.378 30.008 1.00 87.94 96 GLY A CA 1
ATOM 652 C C . GLY A 1 96 ? -31.302 -3.739 30.495 1.00 87.94 96 GLY A C 1
ATOM 653 O O . GLY A 1 96 ? -31.546 -3.828 31.700 1.00 87.94 96 GLY A O 1
ATOM 654 N N . GLU A 1 97 ? -32.225 -3.955 29.558 1.00 89.75 97 GLU A N 1
ATOM 655 C CA . GLU A 1 97 ? -33.577 -4.421 29.875 1.00 89.75 97 GLU A CA 1
ATOM 656 C C . GLU A 1 97 ? -33.569 -5.845 30.474 1.00 89.75 97 GLU A C 1
ATOM 658 O O . GLU A 1 97 ? -32.673 -6.643 30.176 1.00 89.75 97 GLU A O 1
ATOM 663 N N . PRO A 1 98 ? -34.555 -6.189 31.326 1.00 87.06 98 PRO A N 1
ATOM 664 C CA . PRO A 1 98 ? -34.700 -7.537 31.869 1.00 87.06 98 PRO A CA 1
ATOM 665 C C . PRO A 1 98 ? -34.833 -8.601 30.771 1.00 87.06 98 PRO A C 1
ATOM 667 O O . PRO A 1 98 ? -35.494 -8.386 29.756 1.00 87.06 98 PRO A O 1
ATOM 670 N N . ALA A 1 99 ? -34.255 -9.782 31.003 1.00 79.56 99 ALA A N 1
ATOM 671 C CA . ALA A 1 99 ? -34.364 -10.894 30.065 1.00 79.56 99 ALA A CA 1
ATOM 672 C C . ALA A 1 99 ? -35.812 -11.434 29.989 1.00 79.56 99 ALA A C 1
ATOM 674 O O . ALA A 1 99 ? -36.469 -11.568 31.027 1.00 79.56 99 ALA A O 1
ATOM 675 N N . PRO A 1 100 ? -36.311 -11.791 28.791 1.00 81.50 100 PRO A N 1
ATOM 676 C CA . PRO A 1 100 ? -37.603 -12.456 28.642 1.00 81.50 100 PRO A CA 1
ATOM 677 C C . PRO A 1 100 ? -37.613 -13.834 29.330 1.00 81.50 100 PRO A C 1
ATOM 679 O O . PRO A 1 100 ? -36.587 -14.511 29.413 1.00 81.50 100 PRO A O 1
ATOM 682 N N . GLN A 1 101 ? -38.781 -14.254 29.835 1.00 79.25 101 GLN A N 1
ATOM 683 C CA . GLN A 1 101 ? -38.953 -15.551 30.506 1.00 79.25 101 GLN A CA 1
ATOM 684 C C . GLN A 1 101 ? -38.635 -16.727 29.573 1.00 79.25 101 GLN A C 1
ATOM 686 O O . GLN A 1 101 ? -38.983 -16.714 28.391 1.00 79.25 101 GLN A O 1
ATOM 691 N N . ALA A 1 102 ? -37.999 -17.763 30.128 1.00 63.94 102 ALA A N 1
ATOM 692 C CA . ALA A 1 102 ? -37.643 -18.965 29.386 1.00 63.94 102 ALA A CA 1
ATOM 693 C C . ALA A 1 102 ? -38.898 -19.765 28.974 1.00 63.94 102 ALA A C 1
ATOM 695 O O . ALA A 1 102 ? -39.807 -19.934 29.793 1.00 63.94 102 ALA A O 1
ATOM 696 N N . PRO A 1 103 ? -38.959 -20.284 27.734 1.00 67.69 103 PRO A N 1
ATOM 697 C CA . PRO A 1 103 ? -40.044 -21.157 27.302 1.00 67.69 103 PRO A CA 1
ATOM 698 C C . PRO A 1 103 ? -40.061 -22.479 28.101 1.00 67.69 103 PRO A C 1
ATOM 700 O O . PRO A 1 103 ? -39.021 -22.904 28.612 1.00 67.69 103 PRO A O 1
ATOM 703 N N . PRO A 1 104 ? -41.227 -23.148 28.222 1.00 70.38 104 PRO A N 1
ATOM 704 C CA . PRO A 1 104 ? -41.354 -24.411 28.951 1.00 70.38 104 PRO A CA 1
ATOM 705 C C . PRO A 1 104 ? -40.446 -25.509 28.364 1.00 70.38 104 PRO A C 1
ATOM 707 O O . PRO A 1 104 ? -40.184 -25.496 27.157 1.00 70.38 104 PRO A O 1
ATOM 710 N N . PRO A 1 105 ? -39.990 -26.483 29.180 1.00 65.56 105 PRO A N 1
ATOM 711 C CA . PRO A 1 105 ? -39.117 -27.559 28.723 1.00 65.56 105 PRO A CA 1
ATOM 712 C C . PRO A 1 105 ? -39.858 -28.418 27.699 1.00 65.56 105 PRO A C 1
ATOM 714 O O . PRO A 1 105 ? -40.815 -29.123 28.018 1.00 65.56 105 PRO A O 1
ATOM 717 N N . GLN A 1 106 ? -39.432 -28.331 26.446 1.00 72.69 106 GLN A N 1
ATOM 718 C CA . GLN A 1 106 ? -39.995 -29.129 25.374 1.00 72.69 106 GLN A CA 1
ATOM 719 C C . GLN A 1 106 ? -39.277 -30.485 25.343 1.00 72.69 106 GLN A C 1
ATOM 721 O O . GLN A 1 106 ? -38.056 -30.559 25.216 1.00 72.69 106 GLN A O 1
ATOM 726 N N . ILE A 1 107 ? -40.038 -31.561 25.541 1.00 77.00 107 ILE A N 1
ATOM 727 C CA . ILE A 1 107 ? -39.526 -32.936 25.592 1.00 77.00 107 ILE A CA 1
ATOM 728 C C . ILE A 1 107 ? -39.208 -33.402 24.168 1.00 77.00 107 ILE A C 1
ATOM 730 O O . ILE A 1 107 ? -40.037 -33.265 23.269 1.00 77.00 107 ILE A O 1
ATOM 734 N N . CYS A 1 108 ? -38.031 -33.993 23.969 1.00 80.50 108 CYS A N 1
ATOM 735 C CA . CYS A 1 108 ? -37.623 -34.524 22.673 1.00 80.50 108 CYS A CA 1
ATOM 736 C C . CYS A 1 108 ? -38.269 -35.890 22.384 1.00 80.50 108 CYS A C 1
ATOM 738 O O . CYS A 1 108 ? -38.127 -36.806 23.200 1.00 80.50 108 CYS A O 1
ATOM 740 N N . PRO A 1 109 ? -38.938 -36.075 21.230 1.00 81.88 109 PRO A N 1
ATOM 741 C CA . PRO A 1 109 ? -39.401 -37.390 20.797 1.00 81.88 109 PRO A CA 1
ATOM 742 C C . PRO A 1 109 ? -38.207 -38.317 20.527 1.00 81.88 109 PRO A C 1
ATOM 744 O O . PRO A 1 109 ? -37.211 -37.886 19.948 1.00 81.88 109 PRO A O 1
ATOM 747 N N . LEU A 1 110 ? -38.312 -39.601 20.888 1.00 78.81 110 LEU A N 1
ATOM 748 C CA . LEU A 1 110 ? -37.222 -40.581 20.726 1.00 78.81 110 LEU A CA 1
ATOM 749 C C . LEU A 1 110 ? -36.755 -40.742 19.266 1.00 78.81 110 LEU A C 1
ATOM 751 O O . LEU A 1 110 ? -35.584 -41.018 19.011 1.00 78.81 110 LEU A O 1
ATOM 755 N N . SER A 1 111 ? -37.660 -40.531 18.309 1.00 81.12 111 SER A N 1
ATOM 756 C CA . SER A 1 111 ? -37.361 -40.525 16.874 1.00 81.12 111 SER A CA 1
ATOM 757 C C . SER A 1 111 ? -36.340 -39.448 16.499 1.00 81.12 111 SER A C 1
ATOM 759 O O . SER A 1 111 ? -35.430 -39.720 15.725 1.00 81.12 111 SER A O 1
ATOM 761 N N . CYS A 1 112 ? -36.396 -38.275 17.134 1.00 82.88 112 CYS A N 1
ATOM 762 C CA . CYS A 1 112 ? -35.452 -37.184 16.885 1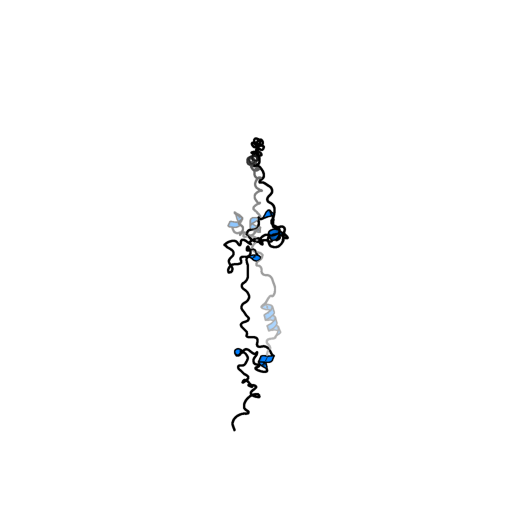.00 82.88 112 CYS A CA 1
ATOM 763 C C . CYS A 1 112 ? -34.034 -37.457 17.410 1.00 82.88 112 CYS A C 1
ATOM 765 O O . CYS A 1 112 ? -33.100 -36.767 17.017 1.00 82.88 112 CYS A O 1
ATOM 767 N N . TYR A 1 113 ? -33.861 -38.452 18.288 1.00 76.94 113 TYR A N 1
ATOM 768 C CA . TYR A 1 113 ? -32.545 -38.844 18.801 1.00 76.94 113 TYR A CA 1
ATOM 769 C C . TYR A 1 113 ? -31.799 -39.792 17.851 1.00 76.94 113 TYR A C 1
ATOM 771 O O . TYR A 1 113 ? -30.579 -39.908 17.918 1.00 76.94 113 TYR A O 1
ATOM 779 N N . THR A 1 114 ? -32.533 -40.492 16.983 1.00 78.19 114 THR A N 1
ATOM 780 C CA . THR A 1 114 ? -31.985 -41.521 16.084 1.00 78.19 114 THR A CA 1
ATOM 781 C C . THR A 1 114 ? -31.932 -41.051 14.633 1.00 78.19 114 THR A C 1
ATOM 783 O O . THR A 1 114 ? -30.956 -41.343 13.948 1.00 78.19 114 THR A O 1
ATOM 786 N N . GLU A 1 115 ? -32.912 -40.256 14.191 1.00 80.69 115 GLU A N 1
ATOM 787 C CA . GLU A 1 115 ? -32.951 -39.649 12.860 1.00 80.69 115 GLU A CA 1
ATOM 788 C C . GLU A 1 115 ? -33.337 -38.168 12.963 1.00 80.69 115 GLU A C 1
ATOM 790 O O . GLU A 1 115 ? -34.490 -37.804 13.207 1.00 80.69 115 GLU A O 1
ATOM 795 N N . CYS A 1 116 ? -32.355 -37.287 12.768 1.00 82.12 116 CYS A N 1
ATOM 796 C CA . CYS A 1 116 ? -32.605 -35.852 12.679 1.00 82.12 116 CYS A CA 1
ATOM 797 C C . CYS A 1 116 ? -33.257 -35.507 11.342 1.00 82.12 116 CYS A C 1
ATOM 799 O O . CYS A 1 116 ? -32.581 -35.346 10.329 1.00 82.12 116 CYS A O 1
ATOM 801 N N . VAL A 1 117 ? -34.581 -35.393 11.363 1.00 83.88 117 VAL A N 1
ATOM 802 C CA . VAL A 1 117 ? -35.403 -34.924 10.243 1.00 83.88 117 VAL A CA 1
ATOM 803 C C . VAL A 1 117 ? -35.806 -33.462 10.448 1.00 83.88 117 VAL A C 1
ATOM 805 O O . VAL A 1 117 ? -35.844 -32.979 11.578 1.00 83.88 117 VAL A O 1
ATOM 808 N N . GLU A 1 118 ? -36.145 -32.749 9.370 1.00 82.44 118 GLU A N 1
ATOM 809 C CA . GLU A 1 118 ? -36.447 -31.302 9.394 1.00 82.44 118 GLU A CA 1
ATOM 810 C C . GLU A 1 118 ? -37.604 -30.907 10.331 1.00 82.44 118 GLU A C 1
ATOM 812 O O . GLU A 1 118 ? -37.721 -29.752 10.732 1.00 82.44 118 GLU A O 1
ATOM 817 N N . THR A 1 119 ? -38.454 -31.861 10.718 1.00 82.00 119 THR A N 1
ATOM 818 C CA . THR A 1 119 ? -39.562 -31.642 11.658 1.00 82.00 119 THR A CA 1
ATOM 819 C C . THR A 1 119 ? -39.146 -31.694 13.130 1.00 82.00 119 THR A C 1
ATOM 821 O O . THR A 1 119 ? -39.959 -31.386 14.001 1.00 82.00 119 THR A O 1
ATOM 824 N N . CYS A 1 120 ? -37.920 -32.123 13.441 1.00 84.88 120 CYS A N 1
ATOM 825 C CA . CYS A 1 120 ? -37.426 -32.205 14.810 1.00 84.88 120 CYS A CA 1
ATOM 826 C C . CYS A 1 120 ? -36.950 -30.834 15.315 1.00 84.88 120 CYS A C 1
ATOM 828 O O . CYS A 1 120 ? -36.259 -30.115 14.591 1.00 84.88 120 CYS A O 1
ATOM 830 N N . PRO A 1 121 ? -37.253 -30.462 16.572 1.00 80.12 121 PRO A N 1
ATOM 831 C CA . PRO A 1 121 ? -36.717 -29.242 17.155 1.00 80.12 121 PRO A CA 1
ATOM 832 C C . PRO A 1 121 ? -35.187 -29.293 17.201 1.00 80.12 121 PRO A C 1
ATOM 834 O O . PRO A 1 121 ? -34.609 -30.287 17.638 1.00 80.12 121 PRO A O 1
ATOM 837 N N . GLN A 1 122 ? -34.525 -28.210 16.797 1.00 73.69 122 GLN A N 1
ATOM 838 C CA . GLN A 1 122 ? -33.067 -28.177 16.626 1.00 73.69 122 GLN A CA 1
ATOM 839 C C . GLN A 1 122 ? -32.286 -28.539 17.907 1.00 73.69 122 GLN A C 1
ATOM 841 O O . GLN A 1 122 ? -31.207 -29.117 17.827 1.00 73.69 122 GLN A O 1
ATOM 846 N N . TYR A 1 123 ? -32.848 -28.269 19.091 1.00 76.25 123 TYR A N 1
ATOM 847 C CA . TYR A 1 123 ? -32.249 -28.632 20.383 1.00 76.25 123 TYR A CA 1
ATOM 848 C C . TYR A 1 123 ? -32.322 -30.138 20.709 1.00 76.25 123 TYR A C 1
ATOM 850 O O . TYR A 1 123 ? -31.624 -30.595 21.610 1.00 76.25 123 TYR A O 1
ATOM 858 N N . CYS A 1 124 ? -33.145 -30.915 19.997 1.00 79.19 124 CYS A N 1
ATOM 859 C CA . CYS A 1 124 ? -33.270 -32.368 20.166 1.00 79.19 124 CYS A CA 1
ATOM 860 C C . CYS A 1 124 ? -32.269 -33.169 19.335 1.00 79.19 124 CYS A C 1
ATOM 862 O O . CYS A 1 124 ? -32.085 -34.362 19.570 1.00 79.19 124 CYS A O 1
ATOM 864 N N . CYS A 1 125 ? -31.629 -32.519 18.368 1.00 81.19 125 CYS A N 1
ATOM 865 C CA . CYS A 1 125 ? -30.675 -33.138 17.472 1.00 81.19 125 CYS A CA 1
ATOM 866 C C . CYS A 1 125 ? -29.279 -33.165 18.095 1.00 81.19 125 CYS A C 1
ATOM 868 O O . CYS A 1 125 ? -28.469 -32.269 17.881 1.00 81.19 125 CYS A O 1
ATOM 870 N N . VAL A 1 126 ? -28.996 -34.218 18.868 1.00 69.94 126 VAL A N 1
ATOM 871 C CA . VAL A 1 126 ? -27.691 -34.463 19.512 1.00 69.94 126 VAL A CA 1
ATOM 872 C C . VAL A 1 126 ? -26.803 -35.360 18.636 1.00 69.94 126 VAL A C 1
ATOM 874 O O . VAL A 1 126 ? -26.142 -36.275 19.115 1.00 69.94 126 VAL A O 1
ATOM 877 N N . GLY A 1 127 ? -26.813 -35.143 17.319 1.00 66.88 127 GLY A N 1
ATOM 878 C CA . GLY A 1 127 ? -25.793 -35.723 16.443 1.00 66.88 127 GLY A CA 1
ATOM 879 C C . GLY A 1 127 ? -24.432 -35.060 16.701 1.00 66.88 127 GLY A C 1
ATOM 880 O O . GLY A 1 127 ? -24.398 -33.963 17.267 1.00 66.88 127 GLY A O 1
ATOM 881 N N . PRO A 1 128 ? -23.298 -35.668 16.294 1.00 65.25 128 PRO A N 1
ATOM 882 C CA . PRO A 1 128 ? -22.043 -34.934 16.222 1.00 65.25 128 PRO A CA 1
ATOM 883 C C . PRO A 1 128 ? -22.308 -33.723 15.337 1.00 65.25 128 PRO A C 1
ATOM 885 O O . PRO A 1 128 ? -22.608 -33.867 14.152 1.00 65.25 128 PRO A O 1
ATOM 888 N N . MET A 1 129 ? -22.303 -32.545 15.954 1.00 56.12 129 MET A N 1
ATOM 889 C CA . MET A 1 129 ? -22.484 -31.271 15.273 1.00 56.12 129 MET A CA 1
ATOM 890 C C . MET A 1 129 ? -21.566 -31.331 14.050 1.00 56.12 129 MET A C 1
ATOM 892 O O . MET A 1 129 ? -20.372 -31.590 14.253 1.00 56.12 129 MET A O 1
ATOM 896 N N . PRO A 1 130 ? -22.062 -31.192 12.805 1.00 62.38 130 PRO A N 1
ATOM 897 C CA . PRO A 1 130 ? -21.153 -31.057 11.683 1.00 62.38 130 PRO A CA 1
ATOM 898 C C . PRO A 1 130 ? -20.215 -29.919 12.068 1.00 62.38 130 PRO A C 1
ATOM 900 O O . PRO A 1 130 ? -20.680 -28.828 12.412 1.00 62.38 130 PRO A O 1
ATOM 903 N N . SER A 1 131 ? -18.913 -30.212 12.149 1.00 62.09 131 SER A N 1
ATOM 904 C CA . SER A 1 131 ? -17.923 -29.190 12.466 1.00 62.09 131 SER A CA 1
ATOM 905 C C . SER A 1 131 ? -18.202 -28.003 11.552 1.00 62.09 131 SER A C 1
ATOM 907 O O . SER A 1 131 ? -18.495 -28.242 10.372 1.00 62.09 131 SER A O 1
ATOM 909 N N . PRO A 1 132 ? -18.170 -26.760 12.071 1.00 75.38 132 PRO A N 1
ATOM 910 C CA . PRO A 1 132 ? -18.390 -25.596 11.230 1.00 75.38 132 PRO A CA 1
ATOM 911 C C . PRO A 1 132 ? -17.518 -25.757 9.982 1.00 75.38 132 PRO A C 1
ATOM 913 O O . PRO A 1 132 ? -16.365 -26.193 10.123 1.00 75.38 132 PRO A O 1
ATOM 916 N N . PRO A 1 133 ? -18.066 -25.514 8.774 1.00 71.88 133 PRO A N 1
ATOM 917 C CA . PRO A 1 133 ? -17.272 -25.635 7.565 1.00 71.88 133 PRO A CA 1
ATOM 918 C C . PRO A 1 133 ? -15.987 -24.830 7.779 1.00 71.88 133 PRO A C 1
ATOM 920 O O . PRO A 1 133 ? -16.053 -23.753 8.388 1.00 71.88 133 PRO A O 1
ATOM 923 N N . PRO A 1 134 ? -14.820 -25.359 7.365 1.00 78.00 134 PRO A N 1
ATOM 924 C CA . PRO A 1 134 ? -13.580 -24.617 7.504 1.00 78.00 134 PRO A CA 1
ATOM 925 C C . PRO A 1 134 ? -13.792 -23.212 6.927 1.00 78.00 134 PRO A C 1
ATOM 927 O O . PRO A 1 134 ? -14.524 -23.079 5.936 1.00 78.00 134 PRO A O 1
ATOM 930 N N . PRO A 1 135 ? -13.220 -22.166 7.554 1.00 78.88 135 PRO A N 1
ATOM 931 C CA . PRO A 1 135 ? -13.358 -20.812 7.043 1.00 78.88 135 PRO A CA 1
ATOM 932 C C . PRO A 1 135 ? -13.016 -20.821 5.550 1.00 78.88 135 PRO A C 1
ATOM 934 O O . PRO A 1 135 ? -12.077 -21.530 5.160 1.00 78.8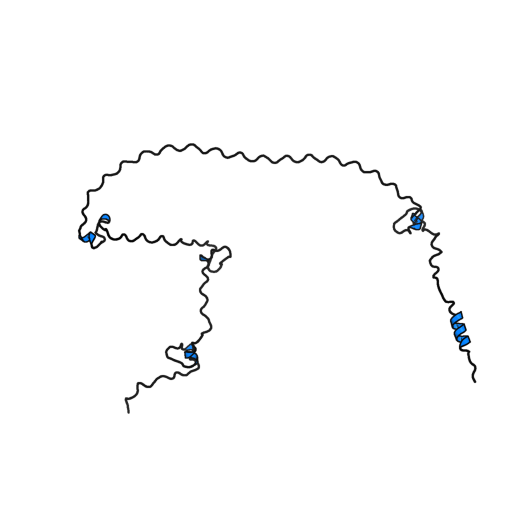8 135 PRO A O 1
ATOM 937 N N . PRO A 1 136 ? -13.782 -20.099 4.708 1.00 76.12 136 PRO A N 1
ATOM 938 C CA . PRO A 1 136 ? -13.473 -20.041 3.292 1.00 76.12 136 PRO A CA 1
ATOM 939 C C . PRO A 1 136 ? -12.001 -19.646 3.150 1.00 76.12 136 PRO A C 1
ATOM 941 O O . PRO A 1 136 ? -11.539 -18.786 3.913 1.00 76.12 136 PRO A O 1
ATOM 944 N N . PRO A 1 137 ? -11.250 -20.276 2.228 1.00 76.44 137 PRO A N 1
ATOM 945 C CA . PRO A 1 137 ? -9.882 -19.859 1.983 1.00 76.44 137 PRO A CA 1
ATOM 946 C C . PRO A 1 137 ? -9.885 -18.345 1.741 1.00 76.44 137 PRO A C 1
ATOM 948 O O . PRO A 1 137 ? -10.851 -17.842 1.144 1.00 76.44 137 PRO A O 1
ATOM 951 N N . PRO A 1 138 ? -8.873 -17.613 2.244 1.00 79.06 138 PRO A N 1
ATOM 952 C CA . PRO A 1 138 ? -8.785 -16.178 2.033 1.00 79.06 138 PRO A CA 1
ATOM 953 C C . PRO A 1 138 ? -8.968 -15.918 0.540 1.00 79.06 138 PRO A C 1
ATOM 955 O O . PRO A 1 138 ? -8.204 -16.413 -0.285 1.00 79.06 138 PRO A O 1
ATOM 958 N N . GLN A 1 139 ? -10.055 -15.227 0.197 1.00 73.38 139 GLN A N 1
ATOM 959 C CA . GLN A 1 139 ? -10.340 -14.867 -1.182 1.00 73.38 139 GLN A CA 1
ATOM 960 C C . GLN A 1 139 ? -9.216 -13.917 -1.586 1.00 73.38 139 GLN A C 1
ATOM 962 O O . GLN A 1 139 ? -9.121 -12.809 -1.058 1.00 73.38 139 GLN A O 1
ATOM 967 N N . ILE A 1 140 ? -8.317 -14.380 -2.449 1.00 75.62 140 ILE A N 1
ATOM 968 C CA . ILE A 1 140 ? -7.235 -13.558 -2.979 1.00 75.62 140 ILE A CA 1
ATOM 969 C C . ILE A 1 140 ? -7.898 -12.501 -3.862 1.00 75.62 140 ILE A C 1
ATOM 971 O O . ILE A 1 140 ? -8.348 -12.779 -4.972 1.00 75.62 140 ILE A O 1
ATOM 975 N N . VAL A 1 141 ? -8.035 -11.288 -3.327 1.00 79.38 141 VAL A N 1
ATOM 976 C CA . VAL A 1 141 ? -8.578 -10.150 -4.069 1.00 79.38 141 VAL A CA 1
ATOM 977 C C . VAL A 1 141 ? -7.456 -9.597 -4.939 1.00 79.38 141 VAL A C 1
ATOM 979 O O . VAL A 1 141 ? -6.582 -8.877 -4.458 1.00 79.38 141 VAL A O 1
ATOM 982 N N . CYS A 1 142 ? -7.460 -9.956 -6.220 1.00 77.06 142 CYS A N 1
ATOM 983 C CA . CYS A 1 142 ? -6.489 -9.434 -7.174 1.00 77.06 142 CYS A CA 1
ATOM 984 C C . CYS A 1 142 ? -6.834 -7.981 -7.558 1.00 77.06 142 CYS A C 1
ATOM 986 O O . CYS A 1 142 ? -8.004 -7.679 -7.817 1.00 77.06 142 CYS A O 1
ATOM 988 N N . PRO A 1 143 ? -5.845 -7.069 -7.620 1.00 79.44 143 PRO A N 1
ATOM 989 C CA . PRO A 1 143 ? -6.049 -5.719 -8.134 1.00 79.44 143 PRO A CA 1
ATOM 990 C C . PRO A 1 143 ? -6.610 -5.759 -9.564 1.00 79.44 143 PRO A C 1
ATOM 992 O O . PRO A 1 143 ? -6.167 -6.594 -10.352 1.00 79.44 143 PRO A O 1
ATOM 995 N N . PRO A 1 144 ? -7.501 -4.831 -9.960 1.00 73.69 144 PRO A N 1
ATOM 996 C CA . PRO A 1 144 ? -8.064 -4.802 -11.315 1.00 73.69 144 PRO A CA 1
ATOM 997 C C . PRO A 1 144 ? -7.011 -4.538 -12.406 1.00 73.69 144 PRO A C 1
ATOM 999 O O . PRO A 1 144 ? -7.278 -4.738 -13.587 1.00 73.69 144 PRO A O 1
ATOM 1002 N N . THR A 1 145 ? -5.815 -4.086 -12.021 1.00 74.75 145 THR A N 1
ATOM 1003 C CA . THR A 1 145 ? -4.654 -3.916 -12.903 1.00 74.75 145 THR A CA 1
ATOM 1004 C C . THR A 1 145 ? -3.921 -5.225 -13.197 1.00 74.75 145 THR A C 1
ATOM 1006 O O . THR A 1 145 ? -3.211 -5.301 -14.196 1.00 74.75 145 THR A O 1
ATOM 1009 N N . CYS A 1 146 ? -4.088 -6.250 -12.360 1.00 74.00 146 CYS A N 1
ATOM 1010 C CA . CYS A 1 146 ? -3.517 -7.572 -12.572 1.00 74.00 146 CYS A CA 1
ATOM 1011 C C . CYS A 1 146 ? -4.508 -8.400 -13.395 1.00 74.00 146 CYS A C 1
ATOM 1013 O O . CYS A 1 146 ? -5.504 -8.905 -12.882 1.00 74.00 146 CYS A O 1
ATOM 1015 N N . THR A 1 147 ? -4.243 -8.507 -14.695 1.00 68.75 147 THR A N 1
ATOM 1016 C CA . THR A 1 147 ? -4.998 -9.357 -15.626 1.00 68.75 147 THR A CA 1
ATOM 1017 C C . THR A 1 147 ? -4.132 -10.540 -16.044 1.00 68.75 147 THR A C 1
ATOM 1019 O O . THR A 1 147 ? -2.907 -10.477 -15.948 1.00 68.75 147 THR A O 1
ATOM 1022 N N . VAL A 1 148 ? -4.755 -11.616 -16.530 1.00 63.81 148 VAL A N 1
ATOM 1023 C CA . VAL A 1 148 ? -4.054 -12.816 -17.031 1.00 63.81 148 VAL A CA 1
ATOM 1024 C C . VAL A 1 148 ? -2.994 -12.506 -18.099 1.00 63.81 148 VAL A C 1
ATOM 1026 O O . VAL A 1 148 ? -2.012 -13.236 -18.204 1.00 63.81 148 VAL A O 1
ATOM 1029 N N . ASP A 1 149 ? -3.147 -11.405 -18.838 1.00 61.56 149 ASP A N 1
ATOM 1030 C CA . ASP A 1 149 ? -2.226 -10.978 -19.897 1.00 61.56 149 ASP A CA 1
ATOM 1031 C C . ASP A 1 149 ? -1.119 -10.019 -19.424 1.00 61.56 149 ASP A C 1
ATOM 1033 O O . ASP A 1 149 ? -0.097 -9.874 -20.095 1.00 61.56 149 ASP A O 1
ATOM 1037 N N . VAL A 1 150 ? -1.287 -9.361 -18.270 1.00 65.81 150 VAL A N 1
ATOM 1038 C CA . VAL A 1 150 ? -0.344 -8.354 -17.757 1.00 65.81 150 VAL A CA 1
ATOM 1039 C C . VAL A 1 150 ? 0.013 -8.676 -16.307 1.00 65.81 150 VAL A C 1
ATOM 1041 O O . VAL A 1 150 ? -0.389 -7.988 -15.369 1.00 65.81 150 VAL A O 1
ATOM 1044 N N . CYS A 1 151 ? 0.797 -9.739 -16.113 1.00 72.44 151 CYS A N 1
ATOM 1045 C CA . CYS A 1 151 ? 1.467 -9.996 -14.838 1.00 72.44 151 CYS A CA 1
ATOM 1046 C C . CYS A 1 151 ? 2.671 -9.046 -14.711 1.00 72.44 151 CYS A C 1
ATOM 1048 O O . CYS A 1 151 ? 3.802 -9.383 -15.067 1.00 72.44 151 CYS A O 1
ATOM 1050 N N . ALA A 1 152 ? 2.414 -7.811 -14.278 1.00 69.88 152 ALA A N 1
ATOM 1051 C CA . ALA A 1 152 ? 3.470 -6.865 -13.932 1.00 69.88 152 ALA A CA 1
ATOM 1052 C C . ALA A 1 152 ? 4.221 -7.339 -12.673 1.00 69.88 152 ALA A C 1
ATOM 1054 O O . ALA A 1 152 ? 3.670 -8.075 -11.859 1.00 69.88 152 ALA A O 1
ATOM 1055 N N . ILE A 1 153 ? 5.466 -6.882 -12.491 1.00 71.94 153 ILE A N 1
ATOM 1056 C CA . ILE A 1 153 ? 6.357 -7.268 -11.371 1.00 71.94 153 ILE A CA 1
ATOM 1057 C C . ILE A 1 153 ? 5.726 -6.992 -9.987 1.00 71.94 153 ILE A C 1
ATOM 1059 O O . ILE A 1 153 ? 6.097 -7.628 -9.006 1.00 71.94 153 ILE A O 1
ATOM 1063 N N . ASP A 1 154 ? 4.746 -6.088 -9.920 1.00 77.56 154 ASP A N 1
ATOM 1064 C CA . ASP A 1 154 ? 4.004 -5.725 -8.704 1.00 77.56 154 ASP A CA 1
ATOM 1065 C C . ASP A 1 154 ? 2.799 -6.636 -8.390 1.00 77.56 154 ASP A C 1
ATOM 1067 O O . ASP A 1 154 ? 2.164 -6.490 -7.346 1.00 77.56 154 ASP A O 1
ATOM 1071 N N . CYS A 1 155 ? 2.436 -7.568 -9.277 1.00 77.50 155 CYS A N 1
ATOM 1072 C CA . CYS A 1 155 ? 1.300 -8.456 -9.038 1.00 77.50 155 CYS A CA 1
ATOM 1073 C C . CYS A 1 155 ? 1.691 -9.621 -8.108 1.00 77.50 155 CYS A C 1
ATOM 1075 O O . CYS A 1 155 ? 2.741 -10.239 -8.304 1.00 77.50 155 CYS A O 1
ATOM 1077 N N . PRO A 1 156 ? 0.842 -9.982 -7.124 1.00 76.94 156 PRO A N 1
ATOM 1078 C CA . PRO A 1 156 ? 1.054 -11.171 -6.308 1.00 76.94 156 PRO A CA 1
ATOM 1079 C C . PRO A 1 156 ? 1.143 -12.415 -7.193 1.00 76.94 156 PRO A C 1
ATOM 1081 O O . PRO A 1 156 ? 0.318 -12.598 -8.089 1.00 76.94 156 PRO A O 1
ATOM 1084 N N . THR A 1 157 ? 2.094 -13.305 -6.910 1.00 71.50 157 THR A N 1
ATOM 1085 C CA . THR A 1 157 ? 2.316 -14.523 -7.704 1.00 71.50 157 THR A CA 1
ATOM 1086 C C . THR A 1 157 ? 1.064 -15.400 -7.796 1.00 71.50 157 THR A C 1
ATOM 1088 O O . THR A 1 157 ? 0.834 -16.024 -8.826 1.00 71.50 157 THR A O 1
ATOM 1091 N N . GLU A 1 158 ? 0.214 -15.401 -6.763 1.00 74.50 158 GLU A N 1
ATOM 1092 C CA . GLU A 1 158 ? -1.050 -16.153 -6.756 1.00 74.50 158 GLU A CA 1
ATOM 1093 C C . GLU A 1 158 ? -2.123 -15.581 -7.702 1.00 74.50 158 GLU A C 1
ATOM 1095 O O . GLU A 1 158 ? -3.029 -16.303 -8.107 1.00 74.50 158 GLU A O 1
ATOM 1100 N N . CYS A 1 159 ? -2.007 -14.310 -8.103 1.00 76.44 159 CYS A N 1
ATOM 1101 C CA . CYS A 1 159 ? -2.861 -13.691 -9.123 1.00 76.44 159 CYS A CA 1
ATOM 1102 C C . CYS A 1 159 ? -2.344 -13.930 -10.549 1.00 76.44 159 CYS A C 1
ATOM 1104 O O . CYS A 1 159 ? -3.084 -13.758 -11.517 1.00 76.44 159 CYS A O 1
ATOM 1106 N N . CYS A 1 160 ? -1.082 -14.334 -10.695 1.00 76.50 160 CYS A N 1
ATOM 1107 C CA . CYS A 1 160 ? -0.452 -14.602 -11.979 1.00 76.50 160 CYS A CA 1
ATOM 1108 C C . CYS A 1 160 ? -0.566 -16.085 -12.332 1.00 76.50 160 CYS A C 1
ATOM 1110 O O . CYS A 1 160 ? 0.419 -16.824 -12.345 1.00 76.50 160 CYS A O 1
ATOM 1112 N N . VAL A 1 161 ? -1.786 -16.534 -12.628 1.00 70.81 161 VAL A N 1
ATOM 1113 C CA . VAL A 1 161 ? -2.000 -17.875 -13.176 1.00 70.81 161 VAL A CA 1
ATOM 1114 C C . VAL A 1 161 ? -1.508 -17.849 -14.620 1.00 70.81 161 VAL A C 1
ATOM 1116 O O . VAL A 1 161 ? -2.225 -17.417 -15.520 1.00 70.81 161 VAL A O 1
ATOM 1119 N N . GLN A 1 162 ? -0.257 -18.256 -14.852 1.00 63.81 162 GLN A N 1
ATOM 1120 C CA . GLN A 1 162 ? 0.198 -18.502 -16.218 1.00 63.81 162 GLN A CA 1
ATOM 1121 C C . GLN A 1 162 ? -0.778 -19.502 -16.863 1.00 63.81 162 GLN A C 1
ATOM 1123 O O . GLN A 1 162 ? -1.081 -20.524 -16.234 1.00 63.81 162 GLN A O 1
ATOM 1128 N N . PRO A 1 163 ? -1.301 -19.239 -18.077 1.00 61.41 163 PRO A N 1
ATOM 1129 C CA . PRO A 1 163 ? -2.092 -20.235 -18.781 1.00 61.41 163 PRO A CA 1
ATOM 1130 C C . PRO A 1 163 ? -1.263 -21.523 -18.898 1.00 61.41 163 PRO A C 1
ATOM 1132 O O . PRO A 1 163 ? -0.044 -21.440 -19.094 1.00 61.41 163 PRO A O 1
ATOM 1135 N N . PRO A 1 164 ? -1.880 -22.712 -18.746 1.00 55.41 164 PRO A N 1
ATOM 1136 C CA . PRO A 1 164 ? -1.157 -23.968 -18.879 1.00 55.41 164 PRO A CA 1
ATOM 1137 C C . PRO A 1 164 ? -0.403 -23.966 -20.216 1.00 55.41 164 PRO A C 1
ATOM 1139 O O . PRO A 1 164 ? -0.959 -23.497 -21.216 1.00 55.41 164 PRO A O 1
ATOM 1142 N N . PRO A 1 165 ? 0.856 -24.441 -20.249 1.00 53.16 165 PRO A N 1
ATOM 1143 C CA . PRO A 1 165 ? 1.649 -24.431 -21.469 1.00 53.16 165 PRO A CA 1
ATOM 1144 C C . PRO A 1 165 ? 0.856 -25.099 -22.602 1.00 53.16 165 PRO A C 1
ATOM 1146 O O . PRO A 1 165 ? 0.177 -26.102 -22.348 1.00 53.16 165 PRO A O 1
ATOM 1149 N N . PRO A 1 166 ? 0.905 -24.558 -23.837 1.00 51.69 166 PRO A N 1
ATOM 1150 C CA . PRO A 1 166 ? 0.193 -25.154 -24.956 1.00 51.69 166 PRO A CA 1
ATOM 1151 C C . PRO A 1 166 ? 0.597 -26.628 -25.080 1.00 51.69 166 PRO A C 1
ATOM 1153 O O . PRO A 1 166 ? 1.774 -26.952 -24.869 1.00 51.69 166 PRO A O 1
ATOM 1156 N N . PRO A 1 167 ? -0.345 -27.535 -25.403 1.00 57.22 167 PRO A N 1
ATOM 1157 C CA . PRO A 1 167 ? -0.005 -28.933 -25.611 1.00 57.22 167 PRO A CA 1
ATOM 1158 C C . PRO A 1 167 ? 1.125 -29.013 -26.647 1.00 57.22 167 PRO A C 1
ATOM 1160 O O . PRO A 1 167 ? 1.099 -28.255 -27.623 1.00 57.22 167 PRO A O 1
ATOM 1163 N N . PRO A 1 168 ? 2.137 -29.876 -26.446 1.00 58.09 168 PRO A N 1
ATOM 1164 C CA . PRO A 1 168 ? 3.268 -29.962 -27.358 1.00 58.09 168 PRO A CA 1
ATOM 1165 C C . PRO A 1 168 ? 2.756 -30.205 -28.783 1.00 58.09 168 PRO A C 1
ATOM 1167 O O . PRO A 1 168 ? 2.136 -31.224 -29.070 1.00 58.09 168 PRO A O 1
ATOM 1170 N N . THR A 1 169 ? 3.015 -29.255 -29.685 1.00 58.75 169 THR A N 1
ATOM 1171 C CA . THR A 1 169 ? 2.608 -29.300 -31.103 1.00 58.75 169 THR A CA 1
ATOM 1172 C C . THR A 1 169 ? 3.375 -30.342 -31.915 1.00 58.75 169 THR A C 1
ATOM 1174 O O . THR A 1 169 ? 3.054 -30.590 -33.074 1.00 58.75 169 THR A O 1
ATOM 1177 N N . SER A 1 170 ? 4.374 -30.990 -31.316 1.00 63.50 170 SER A N 1
ATOM 1178 C CA . SER A 1 170 ? 4.984 -32.191 -31.872 1.00 63.50 170 SER A CA 1
ATOM 1179 C C . SER A 1 170 ? 4.254 -33.406 -31.326 1.00 63.50 170 SER A C 1
ATOM 1181 O O . SER A 1 170 ? 4.415 -33.767 -30.164 1.00 63.50 170 SER A O 1
ATOM 1183 N N . LEU A 1 171 ? 3.447 -34.031 -32.179 1.00 69.75 171 LEU A N 1
ATOM 1184 C CA . LEU A 1 171 ? 2.818 -35.320 -31.930 1.00 69.75 171 LEU A CA 1
ATOM 1185 C C . LEU A 1 171 ? 3.915 -36.372 -31.673 1.00 69.75 171 LEU A C 1
ATOM 1187 O O . LEU A 1 171 ? 4.436 -36.990 -32.601 1.00 69.75 171 LEU A O 1
ATOM 1191 N N . VAL A 1 172 ? 4.324 -36.550 -30.416 1.00 77.38 172 VAL A N 1
ATOM 1192 C CA . VAL A 1 172 ? 5.313 -37.568 -30.046 1.00 77.38 172 VAL A CA 1
ATOM 1193 C C . VAL A 1 172 ? 4.611 -38.921 -30.050 1.00 77.38 172 VAL A C 1
ATOM 1195 O O . VAL A 1 172 ? 3.940 -39.303 -29.094 1.00 77.38 172 VAL A O 1
ATOM 1198 N N . CYS A 1 173 ? 4.736 -39.646 -31.159 1.00 75.62 173 CYS A N 1
ATOM 1199 C CA . CYS A 1 173 ? 4.179 -40.986 -31.279 1.00 75.62 173 CYS A CA 1
ATOM 1200 C C . CYS A 1 173 ? 4.920 -41.960 -30.345 1.00 75.62 173 CYS A C 1
ATOM 1202 O O . CYS A 1 173 ? 6.155 -41.999 -30.389 1.00 75.62 173 CYS A O 1
ATOM 1204 N N . PRO A 1 174 ? 4.207 -42.784 -29.553 1.00 78.31 174 PRO A N 1
ATOM 1205 C CA . PRO A 1 174 ? 4.823 -43.819 -28.729 1.00 78.31 174 PRO A CA 1
ATOM 1206 C C . PRO A 1 174 ? 5.706 -44.744 -29.579 1.00 78.31 174 PRO A C 1
ATOM 1208 O O . PRO A 1 174 ? 5.301 -45.091 -30.692 1.00 78.31 174 PRO A O 1
ATOM 1211 N N . PRO A 1 175 ? 6.863 -45.213 -29.079 1.00 78.88 175 PRO A N 1
ATOM 1212 C CA . PRO A 1 175 ? 7.790 -46.040 -29.857 1.00 78.88 175 PRO A CA 1
ATOM 1213 C C . PRO A 1 175 ? 7.138 -47.322 -30.402 1.00 78.88 175 PRO A C 1
ATOM 1215 O O . PRO A 1 175 ? 7.451 -47.756 -31.504 1.00 78.88 175 PRO A O 1
ATOM 1218 N N . ILE A 1 176 ? 6.146 -47.879 -29.697 1.00 78.06 176 ILE A N 1
ATOM 1219 C CA . ILE A 1 176 ? 5.359 -49.036 -30.163 1.00 78.06 176 ILE A CA 1
ATOM 1220 C C . ILE A 1 176 ? 4.600 -48.712 -31.464 1.00 78.06 176 ILE A C 1
ATOM 1222 O O . ILE A 1 176 ? 4.578 -49.528 -32.385 1.00 78.06 176 ILE A O 1
ATOM 1226 N N . CYS A 1 177 ? 4.040 -47.503 -31.568 1.00 77.88 177 CYS A N 1
ATOM 1227 C CA . CYS A 1 177 ? 3.301 -47.024 -32.738 1.00 77.88 177 CYS A CA 1
ATOM 1228 C C . CYS A 1 177 ? 4.215 -46.603 -33.896 1.00 77.88 177 CYS A C 1
ATOM 1230 O O . CYS A 1 177 ? 3.760 -46.536 -35.034 1.00 77.88 177 CYS A O 1
ATOM 1232 N N . GLN A 1 178 ? 5.499 -46.348 -33.621 1.00 75.69 178 GLN A N 1
ATOM 1233 C CA . GLN A 1 178 ? 6.507 -46.099 -34.655 1.00 75.69 178 GLN A CA 1
ATOM 1234 C C . GLN A 1 178 ? 6.917 -47.390 -35.383 1.00 75.69 178 GLN A C 1
ATOM 1236 O O . GLN A 1 178 ? 7.326 -47.329 -36.540 1.00 75.69 178 GLN A O 1
ATOM 1241 N N . VAL A 1 179 ? 6.794 -48.549 -34.720 1.00 77.56 179 VAL A N 1
ATOM 1242 C CA . VAL A 1 179 ? 7.203 -49.863 -35.252 1.00 77.56 179 VAL A CA 1
ATOM 1243 C C . VAL A 1 179 ? 6.012 -50.677 -35.775 1.00 77.56 179 VAL A C 1
ATOM 1245 O O . VAL A 1 179 ? 6.144 -51.396 -36.760 1.00 77.56 179 VAL A O 1
ATOM 1248 N N . SER A 1 180 ? 4.833 -50.581 -35.150 1.00 76.94 180 SER A N 1
ATOM 1249 C CA . SER A 1 180 ? 3.640 -51.334 -35.563 1.00 76.94 180 SER A CA 1
ATOM 1250 C C . SER A 1 180 ? 2.346 -50.592 -35.228 1.00 76.94 180 SER A C 1
ATOM 1252 O O . SER A 1 180 ? 2.192 -50.063 -34.129 1.00 76.94 180 SER A O 1
ATOM 1254 N N . CYS A 1 181 ? 1.384 -50.571 -36.155 1.00 80.94 181 CYS A N 1
ATOM 1255 C CA . CYS A 1 181 ? 0.099 -49.917 -35.910 1.00 80.94 181 CYS A CA 1
ATOM 1256 C C . CYS A 1 181 ? -0.864 -50.863 -35.175 1.00 80.94 181 CYS A C 1
ATOM 1258 O O . CYS A 1 181 ? -1.576 -51.652 -35.800 1.00 80.94 181 CYS A O 1
ATOM 1260 N N . ALA A 1 182 ? -0.865 -50.792 -33.843 1.00 79.12 182 ALA A N 1
ATOM 1261 C CA . ALA A 1 182 ? -1.832 -51.474 -32.984 1.00 79.12 182 ALA A CA 1
ATOM 1262 C C . ALA A 1 182 ? -3.153 -50.673 -32.875 1.00 79.12 182 ALA A C 1
ATOM 1264 O O . ALA A 1 182 ? -3.148 -49.465 -33.113 1.00 79.12 182 ALA A O 1
ATOM 1265 N N . PRO A 1 183 ? -4.279 -51.287 -32.454 1.00 77.19 183 PRO A N 1
ATOM 1266 C CA . PRO A 1 183 ? -5.576 -50.601 -32.323 1.00 77.19 183 PRO A CA 1
ATOM 1267 C C . PRO A 1 183 ? -5.569 -49.421 -31.342 1.00 77.19 183 PRO A C 1
ATOM 1269 O O . PRO A 1 183 ? -6.430 -48.552 -31.409 1.00 77.19 183 PRO A O 1
ATOM 1272 N N . VAL A 1 184 ? -4.595 -49.403 -30.431 1.00 81.00 184 VAL A N 1
ATOM 1273 C CA . VAL A 1 184 ? -4.397 -48.356 -29.419 1.00 81.00 184 VAL A CA 1
ATOM 1274 C C . VAL A 1 184 ? -3.622 -47.141 -29.945 1.00 81.00 184 VAL A C 1
ATOM 1276 O O . VAL A 1 184 ? -3.496 -46.147 -29.236 1.00 81.00 184 VAL A O 1
ATOM 1279 N N . CYS A 1 185 ? -3.072 -47.210 -31.161 1.00 80.25 185 CYS A N 1
ATOM 1280 C CA . CYS A 1 185 ? -2.270 -46.135 -31.738 1.00 80.25 185 CYS A CA 1
ATOM 1281 C C . CYS A 1 185 ? -3.148 -45.067 -32.417 1.00 80.25 185 CYS A C 1
ATOM 1283 O O . CYS A 1 185 ? -4.070 -45.421 -33.157 1.00 80.25 185 CYS A O 1
ATOM 1285 N N . PRO A 1 186 ? -2.842 -43.764 -32.245 1.00 78.00 186 PRO A N 1
ATOM 1286 C CA . PRO A 1 186 ? -3.513 -42.692 -32.976 1.00 78.00 186 PRO A CA 1
ATOM 1287 C C . PRO A 1 186 ? -3.333 -42.861 -34.487 1.00 78.00 186 PRO A C 1
ATOM 1289 O O . PRO A 1 186 ? -2.243 -43.194 -34.956 1.00 78.00 186 PRO A O 1
ATOM 1292 N N . THR A 1 187 ? -4.377 -42.578 -35.266 1.00 74.56 187 THR A N 1
ATOM 1293 C CA . THR A 1 187 ? -4.352 -42.693 -36.735 1.00 74.56 187 THR A CA 1
ATOM 1294 C C . THR A 1 187 ? -3.269 -41.830 -37.382 1.00 74.56 187 THR A C 1
ATOM 1296 O O . THR A 1 187 ? -2.623 -42.279 -38.327 1.00 74.56 187 THR A O 1
ATOM 1299 N N . GLU A 1 188 ? -3.012 -40.650 -36.813 1.00 76.44 188 GLU A N 1
ATOM 1300 C CA . GLU A 1 188 ? -1.965 -39.704 -37.227 1.00 76.44 188 GLU A CA 1
ATOM 1301 C C . GLU A 1 188 ? -0.545 -40.304 -37.130 1.00 76.44 188 GLU A C 1
ATOM 1303 O O . GLU A 1 188 ? 0.339 -39.963 -37.913 1.00 76.44 188 GLU A O 1
ATOM 1308 N N . CYS A 1 189 ? -0.328 -41.260 -36.217 1.00 78.38 189 CYS A N 1
ATOM 1309 C CA . CYS A 1 189 ? 0.959 -41.935 -36.018 1.00 78.38 189 CYS A CA 1
ATOM 1310 C C . CYS A 1 189 ? 1.171 -43.151 -36.935 1.00 78.38 189 CYS A C 1
ATOM 1312 O O . CYS A 1 189 ? 2.280 -43.672 -37.016 1.00 78.38 189 CYS A O 1
ATOM 1314 N N . CYS A 1 190 ? 0.131 -43.619 -37.631 1.00 76.81 190 CYS A N 1
ATOM 1315 C CA . CYS A 1 190 ? 0.161 -44.861 -38.408 1.00 76.81 190 CYS A CA 1
ATOM 1316 C C . CYS A 1 190 ? 0.304 -44.658 -39.926 1.00 76.81 190 CYS A C 1
ATOM 1318 O O . CYS A 1 190 ? 0.154 -45.610 -40.694 1.00 76.81 190 CYS A O 1
ATOM 1320 N N . THR A 1 191 ? 0.612 -43.443 -40.383 1.00 69.94 191 THR A N 1
ATOM 1321 C CA . THR A 1 191 ? 0.590 -43.052 -41.807 1.00 69.94 191 THR A CA 1
ATOM 1322 C C . THR A 1 191 ? 1.527 -43.865 -42.711 1.00 69.94 191 THR A C 1
ATOM 1324 O O . THR A 1 191 ? 1.301 -43.926 -43.918 1.00 69.94 191 THR A O 1
ATOM 1327 N N . LYS A 1 192 ? 2.537 -44.553 -42.151 1.00 64.19 192 LYS A N 1
ATOM 1328 C CA . LYS A 1 192 ? 3.517 -45.357 -42.906 1.00 64.19 192 LYS A CA 1
ATOM 1329 C C . LYS A 1 192 ? 3.346 -46.881 -42.795 1.00 64.19 192 LYS A C 1
ATOM 1331 O O . LYS A 1 192 ? 4.003 -47.605 -43.539 1.00 64.19 192 LYS A O 1
ATOM 1336 N N . HIS A 1 193 ? 2.514 -47.413 -41.897 1.00 59.25 193 HIS A N 1
ATOM 1337 C CA . HIS A 1 193 ? 2.336 -48.866 -41.736 1.00 59.25 193 HIS A CA 1
ATOM 1338 C C . HIS A 1 193 ? 0.884 -49.255 -41.992 1.00 59.25 193 HIS A C 1
ATOM 1340 O O . HIS A 1 193 ? -0.020 -48.958 -41.213 1.00 59.25 193 HIS A O 1
ATOM 1346 N N . ARG A 1 194 ? 0.662 -49.924 -43.129 1.00 55.88 194 ARG A N 1
ATOM 1347 C CA . ARG A 1 194 ? -0.644 -50.451 -43.526 1.00 55.88 194 ARG A CA 1
ATOM 1348 C C . ARG A 1 194 ? -1.113 -51.409 -42.431 1.00 55.88 194 ARG A C 1
ATOM 1350 O O . ARG A 1 194 ? -0.389 -52.344 -42.097 1.00 55.88 194 ARG A O 1
ATOM 1357 N N . ARG A 1 195 ? -2.300 -51.152 -41.866 1.00 56.66 195 ARG A N 1
ATOM 1358 C CA . ARG A 1 195 ? -2.960 -51.999 -40.860 1.00 56.66 195 ARG A CA 1
ATOM 1359 C C . ARG A 1 195 ? -2.806 -53.473 -41.252 1.00 56.66 195 ARG A C 1
ATOM 1361 O O . ARG A 1 195 ? -3.460 -53.915 -42.195 1.00 56.66 195 ARG A O 1
ATOM 1368 N N . HIS A 1 196 ? -1.991 -54.241 -40.528 1.00 52.31 196 HIS A N 1
ATOM 1369 C CA . HIS A 1 196 ? -2.177 -55.687 -40.496 1.00 52.31 196 HIS A CA 1
ATOM 1370 C C . HIS A 1 196 ? -3.430 -55.913 -39.659 1.00 52.31 196 HIS A C 1
ATOM 1372 O O . HIS A 1 196 ? -3.384 -56.026 -38.437 1.00 52.31 196 HIS A O 1
ATOM 1378 N N . HIS A 1 197 ? -4.580 -55.858 -40.329 1.00 50.00 197 HIS A N 1
ATOM 1379 C CA . HIS A 1 197 ? -5.829 -56.294 -39.740 1.00 50.00 197 HIS A CA 1
ATOM 1380 C C . HIS A 1 197 ? -5.613 -57.750 -39.331 1.00 50.00 197 HIS A C 1
ATOM 1382 O O . HIS A 1 197 ? -5.335 -58.601 -40.176 1.00 50.00 197 HIS A O 1
ATOM 1388 N N . ILE A 1 198 ? -5.701 -58.023 -38.032 1.00 52.19 198 ILE A N 1
ATOM 1389 C CA . ILE A 1 198 ? -5.855 -59.373 -37.501 1.00 52.19 198 ILE A CA 1
ATOM 1390 C C . ILE A 1 198 ? -7.234 -59.850 -37.985 1.00 52.19 198 ILE A C 1
ATOM 1392 O O . ILE A 1 198 ? -8.231 -59.760 -37.281 1.00 52.19 198 ILE A O 1
ATOM 1396 N N . LEU A 1 199 ? -7.311 -60.279 -39.244 1.00 49.47 199 LEU A N 1
ATOM 1397 C CA . LEU A 1 199 ? -8.376 -61.116 -39.781 1.00 49.47 199 LEU A CA 1
ATOM 1398 C C . LEU A 1 199 ? -7.864 -62.548 -39.701 1.00 49.47 199 LEU A C 1
ATOM 1400 O O . LEU A 1 199 ? -7.442 -63.142 -40.683 1.00 49.47 199 LEU A O 1
ATOM 1404 N N . SER A 1 200 ? -7.851 -63.077 -38.483 1.00 47.72 200 SER A N 1
ATOM 1405 C CA . SER A 1 200 ? -7.720 -64.513 -38.255 1.00 47.72 200 SER A CA 1
ATOM 1406 C C . SER A 1 200 ? -8.763 -64.964 -37.236 1.00 47.72 200 SER A C 1
ATOM 1408 O O . SER A 1 200 ? -8.438 -65.646 -36.274 1.00 47.72 200 SER A O 1
ATOM 1410 N N . THR A 1 201 ? -10.021 -64.526 -37.400 1.00 52.12 201 THR A N 1
ATOM 1411 C CA . THR A 1 201 ? -11.147 -65.027 -36.585 1.00 52.12 201 THR A CA 1
ATOM 1412 C C . THR A 1 201 ? -12.532 -65.054 -37.251 1.00 52.12 201 THR A C 1
ATOM 1414 O O . THR A 1 201 ? -13.485 -65.401 -36.556 1.00 52.12 201 THR A O 1
ATOM 1417 N N . LYS A 1 202 ? -12.726 -64.785 -38.555 1.00 49.81 202 LYS A N 1
ATOM 1418 C CA . LYS A 1 202 ? -14.045 -65.041 -39.186 1.00 49.81 202 LYS A CA 1
ATOM 1419 C C . LYS A 1 202 ? -14.010 -65.044 -40.718 1.00 49.81 202 LYS A C 1
ATOM 1421 O O . LYS A 1 202 ? -14.143 -63.994 -41.317 1.00 49.81 202 LYS A O 1
ATOM 1426 N N . GLU A 1 203 ? -13.847 -66.227 -41.312 1.00 47.22 203 GLU A N 1
ATOM 1427 C CA . GLU A 1 203 ? -14.566 -66.678 -42.522 1.00 47.22 203 GLU A CA 1
ATOM 1428 C C . GLU A 1 203 ? -14.307 -68.183 -42.732 1.00 47.22 203 GLU A C 1
ATOM 1430 O O . GLU A 1 203 ? -13.606 -68.639 -43.626 1.00 47.22 203 GLU A O 1
ATOM 1435 N N . LYS A 1 204 ? -14.869 -68.976 -41.811 1.00 50.56 204 LYS A N 1
ATOM 1436 C CA . LYS A 1 204 ? -15.302 -70.352 -42.064 1.00 50.56 204 LYS A CA 1
ATOM 1437 C C . LYS A 1 204 ? -16.824 -70.296 -42.160 1.00 50.56 204 LYS A C 1
ATOM 1439 O O . LYS A 1 204 ? -17.495 -70.474 -41.150 1.00 50.56 204 LYS A O 1
ATOM 1444 N N . SER A 1 205 ? -17.341 -69.927 -43.328 1.00 44.62 205 SER A N 1
ATOM 1445 C CA . SER A 1 205 ? -18.719 -70.178 -43.772 1.00 44.62 205 SER A CA 1
ATOM 1446 C C . SER A 1 205 ? -18.852 -69.691 -45.218 1.00 44.62 205 SER A C 1
ATOM 1448 O O . SER A 1 205 ? -18.698 -68.497 -45.444 1.00 44.62 205 SER A O 1
ATOM 1450 N N . MET A 1 206 ? -19.216 -70.601 -46.128 1.00 42.50 206 MET A N 1
ATOM 1451 C CA . MET A 1 206 ? -19.508 -70.403 -47.562 1.00 42.50 206 MET A CA 1
ATOM 1452 C C . MET A 1 206 ? -18.334 -70.569 -48.550 1.00 42.50 206 MET A C 1
ATOM 1454 O O . MET A 1 206 ? -17.889 -69.604 -49.162 1.00 42.50 206 MET A O 1
ATOM 1458 N N . ASP A 1 207 ? -17.818 -71.793 -48.678 1.00 38.38 207 ASP A N 1
ATOM 1459 C CA . ASP A 1 207 ? -18.054 -72.715 -49.816 1.00 38.38 207 ASP A CA 1
ATOM 1460 C C . ASP A 1 207 ? -17.476 -74.094 -49.440 1.00 38.38 207 ASP A C 1
ATOM 1462 O O . ASP A 1 207 ? -16.297 -74.151 -49.012 1.00 38.38 207 ASP A O 1
#

Solvent-accessible surface area (backbone atoms only — not comparable to full-atom values): 15082 Å² total; per-residue (Å²): 139,88,78,79,82,45,69,65,57,58,52,51,48,55,53,69,75,43,82,70,80,87,74,85,80,89,80,75,82,86,82,84,73,70,55,74,65,36,74,79,47,77,50,95,88,48,61,68,85,55,37,70,82,60,77,76,77,76,81,75,80,81,76,76,82,76,77,82,78,77,82,77,78,81,77,80,81,77,79,81,77,81,81,79,80,82,78,79,83,76,81,81,76,79,84,78,80,83,80,80,83,80,78,78,91,78,82,67,60,74,62,29,68,78,50,79,47,96,88,45,60,75,92,42,49,80,61,84,70,77,71,77,75,76,76,76,73,80,78,82,80,65,57,92,78,54,41,82,89,44,69,49,94,85,48,59,70,89,64,50,60,72,74,78,77,77,75,75,87,66,83,80,63,55,71,66,32,74,76,44,56,51,95,87,44,60,72,85,56,30,81,86,47,81,71,76,70,86,81,84,83,84,85,93,76,91,131

Foldseek 3Di:
DDDDPDVVVVVVCVCVVDPDDDDDPPPDPPPPDFPPVLQPDPDPPGDPNSVVVDDDPPDDDDDDDDDDDDDDDDDDDDDDDDDDDDDDDDDDDDDDDDDDDDDDDDDFDPCCDVDPDPPGDPVSNPDPDPPPPPDPDPPPDWDPQLDCVDPDPPTDPVSNPPDDPPDPPPPPWDVVLCVAPDPPGDPVSNPPPDDPPPPPPDDPDDD

InterPro domains:
  IPR008160 Collagen triple helix repeat [PF01391] (59-100)

Radius of gyration: 61.39 Å; Cα contacts (8 Å, |Δi|>4): 67; chains: 1; bounding box: 141×125×108 Å

Secondary structure (DSSP, 8-state):
------HHHHHHHHHHH---------SSSSSS---HHHHH---TTS-HHHHTTSPPPPPPPPPPPPPPPPPPPPPPPPPPPPPPPPPPPPPPPPPPPPPPPPPP-PPPPTHHHH---TTS-GGG--S-PPPPPPPPP------TT-BTTB--TTS-GGG--PPPPPPPSS----HHHHH---TTS-GGG-TTS-------SS-----

Mean predicted aligned error: 24.31 Å

pLDDT: mean 73.69, std 14.12, range [38.38, 97.0]

Organism: NCBI:txid269814

Sequence (207 aa):
MGVGIDVTLLLVLIIYAHPSYTKNPTKKQYINQCPPICATNCVPACPALCCSSLSPPPPGPVGSPGPPGLPGPQGPNGPPGPPGPPGPPGPAGSPGEPAPQAPPPQICPLSCYTECVETCPQYCCVGPMPSPPPPPPPQIVCPPTCTVDVCAIDCPTECCVQPPPPPPTSLVCPPICQVSCAPVCPTECCTKHRRHHILSTKEKSMD